Protein AF-A0A484NKW2-F1 (afdb_monomer_lite)

Secondary structure (DSSP, 8-state):
--------------------------PPPPPPP---------PPPPTTSSSS-----PPP--------------------------------------------PPP---------SS--HHHHHHHHHHHHHHTTSS-HHHHHHHHS--THHHHHHHHHHHHHHHHHHHHHHHHHHHHHHHHHHHHHHHHHHHHHHHHHHHHHHHHHHHHHHHHHHHHHHHHHHHHHHHHHHHHHHHHHHHHH-HHHHHHHHHTSHHHHHHHHHHHTTSHHHHHHHHHHHHHHHH--

Foldseek 3Di:
DDDDDDDDDDDDDDDDDDDDDDDDDDDDDDDDDDDDDDDDDDDDDDDDPPPDPDDDDDDDDDDDDDDDDDDDDDDDDDDDDDDDDDDDDDDDDDDDDDDDDDDDDDDDDDPDPPCPVDDDPLNVVLVVLVVCCVVVVDDPVVSVVSNPPDCVVVVVVVVVVVVVVVVVVVVVVVVVVVVVVVVVVVVVVVVVVVVVVVVVVVVVVVVVVVVVVVVVVVVVVVVVVVVVVCVVCVVVVVVVVCVVVVVVVVCVQVVDPVSVVVVLVVLVVDPNSVVVVVVVVVVVVVVD

Radius of gyration: 60.56 Å; chains: 1; bounding box: 137×93×150 Å

pLDDT: mean 70.0, std 27.04, range [28.48, 98.75]

Sequence (288 aa):
MNFTRFVNLDEDDDEVLHVDQPSFSNPASPFQVPEKEGVTAARCTPLHELIRDQKMKSPSATNPSEGDRADSPQVPVKAKSKGTGTSSSRAQGHKRKGSHKSSKGGKRQKIGSLDLEGESVEEDFVALTRRLQKVGVISDEIGQSLLEPTNQASQLNLLLDSAKSEINDLVERERLLEVELRTEKAKLGEERALLEEERARSARLEEEGKRKVAELEDALAQAEETARSKEEAFPDDAAKWAACHHTEVARSIITKPEDTMDFFKTMYKEPEGKRMITKIGSYGFQCG

Structure (mmCIF, N/CA/C/O backbone):
data_AF-A0A484NKW2-F1
#
_entry.id   AF-A0A484NKW2-F1
#
loop_
_atom_site.group_PDB
_atom_site.id
_atom_site.type_symbol
_atom_site.label_atom_id
_atom_site.label_alt_id
_atom_site.label_comp_id
_atom_site.label_asym_id
_atom_site.label_entity_id
_atom_site.label_seq_id
_atom_site.pdbx_PDB_ins_code
_atom_site.Cartn_x
_atom_site.Cartn_y
_atom_site.Cartn_z
_atom_site.occupancy
_atom_site.B_iso_or_equiv
_atom_site.auth_seq_id
_atom_site.auth_comp_id
_atom_site.auth_asym_id
_atom_site.auth_atom_id
_atom_site.pdbx_PDB_model_num
ATOM 1 N N . MET A 1 1 ? -24.948 39.531 -36.565 1.00 35.03 1 MET A N 1
ATOM 2 C CA . MET A 1 1 ? -25.380 39.498 -35.152 1.00 35.03 1 MET A CA 1
ATOM 3 C C . MET A 1 1 ? -24.209 38.987 -34.329 1.00 35.03 1 MET A C 1
ATOM 5 O O . MET A 1 1 ? -23.806 37.877 -34.631 1.00 35.03 1 MET A O 1
ATOM 9 N N . ASN A 1 2 ? -23.740 39.772 -33.342 1.00 37.44 2 ASN A N 1
ATOM 10 C CA . ASN A 1 2 ? -23.024 39.355 -32.110 1.00 37.44 2 ASN A CA 1
ATOM 11 C C . ASN A 1 2 ? -21.657 38.622 -32.276 1.00 37.44 2 ASN A C 1
ATOM 13 O O . ASN A 1 2 ? -21.443 37.968 -33.285 1.00 37.44 2 ASN A O 1
ATOM 17 N N . PHE A 1 3 ? -20.694 38.566 -31.340 1.00 36.97 3 PHE A N 1
ATOM 18 C CA . PHE A 1 3 ? -20.192 39.391 -30.207 1.00 36.97 3 PHE A CA 1
ATOM 19 C C . PHE A 1 3 ? -18.924 38.651 -29.673 1.00 36.97 3 PHE A C 1
ATOM 21 O O . PHE A 1 3 ? -18.916 37.427 -29.745 1.00 36.97 3 PHE A O 1
ATOM 28 N N . THR A 1 4 ? -17.823 39.214 -29.144 1.00 42.53 4 THR A N 1
ATOM 29 C CA . THR A 1 4 ? -17.310 40.591 -28.918 1.00 42.53 4 THR A CA 1
ATOM 30 C C . THR A 1 4 ? -15.759 40.534 -28.873 1.00 42.53 4 THR A C 1
ATOM 32 O O . THR A 1 4 ? -15.200 39.466 -28.642 1.00 42.53 4 THR A O 1
ATOM 35 N N . ARG A 1 5 ? -15.049 41.662 -29.050 1.00 45.28 5 ARG A N 1
ATOM 36 C CA . ARG A 1 5 ? -13.607 41.837 -28.745 1.00 45.28 5 ARG A CA 1
ATOM 37 C C . ARG A 1 5 ? -13.464 42.844 -27.604 1.00 45.28 5 ARG A C 1
ATOM 39 O O . ARG A 1 5 ? -13.976 43.938 -27.788 1.00 45.28 5 ARG A O 1
ATOM 46 N N . PHE A 1 6 ? -12.742 42.537 -26.522 1.00 37.91 6 PHE A N 1
ATOM 47 C CA . PHE A 1 6 ? -12.122 43.551 -25.647 1.00 37.91 6 PHE A CA 1
ATOM 48 C C . PHE A 1 6 ? -10.919 42.989 -24.870 1.00 37.91 6 PHE A C 1
ATOM 50 O O . PHE A 1 6 ? -10.752 41.776 -24.772 1.00 37.91 6 PHE A O 1
ATOM 57 N N . VAL A 1 7 ? -10.067 43.905 -24.406 1.00 47.53 7 VAL A N 1
ATOM 58 C CA . VAL A 1 7 ? -8.750 43.716 -23.776 1.00 47.53 7 VAL A CA 1
ATOM 59 C C . VAL A 1 7 ? -8.706 44.609 -22.533 1.00 47.53 7 VAL A C 1
ATOM 61 O O . VAL A 1 7 ? -9.145 45.744 -22.664 1.00 47.53 7 VAL A O 1
ATOM 64 N N . ASN A 1 8 ? -8.143 44.117 -21.426 1.00 38.53 8 ASN A N 1
ATOM 65 C CA . ASN A 1 8 ? -7.576 44.829 -20.259 1.00 38.53 8 ASN A CA 1
ATOM 66 C C . ASN A 1 8 ? -6.377 43.944 -19.816 1.00 38.53 8 ASN A C 1
ATOM 68 O O . ASN A 1 8 ? -6.515 42.720 -19.911 1.00 38.53 8 ASN A O 1
ATOM 72 N N . LEU A 1 9 ? -5.162 44.374 -19.453 1.00 43.31 9 LEU A N 1
ATOM 73 C CA . LEU A 1 9 ? -4.565 45.682 -19.130 1.00 43.31 9 LEU A CA 1
ATOM 74 C C . LEU A 1 9 ? -5.045 46.357 -17.834 1.00 43.31 9 LEU A C 1
ATOM 76 O O . LEU A 1 9 ? -6.022 47.099 -17.847 1.00 43.31 9 LEU A O 1
ATOM 80 N N . ASP A 1 10 ? -4.259 46.099 -16.782 1.00 47.72 10 ASP A N 1
ATOM 81 C CA . ASP A 1 10 ? -4.190 46.693 -15.440 1.00 47.72 10 ASP A CA 1
ATOM 82 C C . ASP A 1 10 ? -2.751 46.309 -14.938 1.00 47.72 10 ASP A C 1
ATOM 84 O O . ASP A 1 10 ? -2.463 45.111 -14.892 1.00 47.72 10 ASP A O 1
ATOM 88 N N . GLU A 1 11 ? -1.711 47.133 -14.696 1.00 41.59 11 GLU A N 1
ATOM 89 C CA . GLU A 1 11 ? -1.510 48.601 -14.603 1.00 41.59 11 GLU A CA 1
ATOM 90 C C . GLU A 1 11 ? -2.073 49.187 -13.284 1.00 41.59 11 GLU A C 1
ATOM 92 O O . GLU A 1 11 ? -3.289 49.324 -13.177 1.00 41.59 11 GLU A O 1
ATOM 97 N N . ASP A 1 12 ? -1.315 49.511 -12.214 1.00 41.34 12 ASP A N 1
ATOM 98 C CA . ASP A 1 12 ? 0.132 49.512 -11.841 1.00 41.34 12 ASP A CA 1
ATOM 99 C C . ASP A 1 12 ? 0.231 49.487 -10.280 1.00 41.34 12 ASP A C 1
ATOM 101 O O . ASP A 1 12 ? -0.777 49.756 -9.629 1.00 41.34 12 ASP A O 1
ATOM 105 N N . ASP A 1 13 ? 1.403 49.237 -9.663 1.00 47.62 13 ASP A N 1
ATOM 106 C CA . ASP A 1 13 ? 1.689 49.681 -8.269 1.00 47.62 13 ASP A CA 1
ATOM 107 C C . ASP A 1 13 ? 3.213 49.701 -7.966 1.00 47.62 13 ASP A C 1
ATOM 109 O O . ASP A 1 13 ? 3.843 48.672 -7.703 1.00 47.62 13 ASP A O 1
ATOM 113 N N . ASP A 1 14 ? 3.815 50.895 -8.015 1.00 46.34 14 ASP A N 1
ATOM 114 C CA . ASP A 1 14 ? 5.211 51.187 -7.646 1.00 46.34 14 ASP A CA 1
ATOM 115 C C . ASP A 1 14 ? 5.296 51.682 -6.188 1.00 46.34 14 ASP A C 1
ATOM 117 O O . ASP A 1 14 ? 4.646 52.673 -5.867 1.00 46.34 14 ASP A O 1
ATOM 121 N N . GLU A 1 15 ? 6.196 51.139 -5.346 1.00 43.22 15 GLU A N 1
ATOM 122 C CA . GLU A 1 15 ? 6.911 51.970 -4.346 1.00 43.22 15 GLU A CA 1
ATOM 123 C C . GLU A 1 15 ? 8.233 51.356 -3.802 1.00 43.22 15 GLU A C 1
ATOM 125 O O . GLU A 1 15 ? 8.289 50.586 -2.848 1.00 43.22 15 GLU A O 1
ATOM 130 N N . VAL A 1 16 ? 9.325 51.728 -4.480 1.00 41.31 16 VAL A N 1
ATOM 131 C CA . VAL A 1 16 ? 10.698 52.058 -4.017 1.00 41.31 16 VAL A CA 1
ATOM 132 C C . VAL A 1 16 ? 11.177 51.650 -2.591 1.00 41.31 16 VAL A C 1
ATOM 134 O O . VAL A 1 16 ? 10.686 52.185 -1.603 1.00 41.31 16 VAL A O 1
ATOM 137 N N . LEU A 1 17 ? 12.303 50.907 -2.480 1.00 34.88 17 LEU A N 1
ATOM 138 C CA . LEU A 1 17 ? 13.625 51.407 -1.985 1.00 34.88 17 LEU A CA 1
ATOM 139 C C . LEU A 1 17 ? 14.678 50.324 -1.613 1.00 34.88 17 LEU A C 1
ATOM 141 O O . LEU A 1 17 ? 14.354 49.237 -1.154 1.00 34.88 17 LEU A O 1
ATOM 145 N N . HIS A 1 18 ? 15.956 50.733 -1.724 1.00 33.94 18 HIS A N 1
ATOM 146 C CA . HIS A 1 18 ? 17.221 50.081 -1.306 1.00 33.94 18 HIS A CA 1
ATOM 147 C C . HIS A 1 18 ? 17.635 48.798 -2.066 1.00 33.94 18 HIS A C 1
ATOM 149 O O . HIS A 1 18 ? 17.013 47.753 -1.946 1.00 33.94 18 HIS A O 1
ATOM 155 N N . VAL A 1 19 ? 18.632 48.819 -2.965 1.00 34.53 19 VAL A N 1
ATOM 156 C CA . VAL A 1 19 ? 20.072 49.143 -2.776 1.00 34.53 19 VAL A CA 1
ATOM 157 C C . VAL A 1 19 ? 20.760 48.187 -1.797 1.00 34.53 19 VAL A C 1
ATOM 159 O O . VAL A 1 19 ? 20.783 48.449 -0.603 1.00 34.53 19 VAL A O 1
ATOM 162 N N . ASP A 1 20 ? 21.362 47.119 -2.329 1.00 33.72 20 ASP A N 1
ATOM 163 C CA . ASP A 1 20 ? 22.825 46.966 -2.300 1.00 33.72 20 ASP A CA 1
ATOM 164 C C . ASP A 1 20 ? 23.311 45.870 -3.270 1.00 33.72 20 ASP A C 1
ATOM 166 O O . ASP A 1 20 ? 22.734 44.790 -3.379 1.00 33.72 20 ASP A O 1
ATOM 170 N N . GLN A 1 21 ? 24.404 46.159 -3.979 1.00 36.19 21 GLN A N 1
ATOM 171 C CA . GLN A 1 21 ? 25.120 45.238 -4.867 1.00 36.19 21 GLN A CA 1
ATOM 172 C C . GLN A 1 21 ? 26.546 45.070 -4.333 1.00 36.19 21 GLN A C 1
ATOM 174 O O . GLN A 1 21 ? 27.186 46.060 -3.978 1.00 36.19 21 GLN A O 1
ATOM 179 N N . PRO A 1 22 ? 27.101 43.849 -4.373 1.00 39.00 22 PRO A N 1
ATOM 180 C CA . PRO A 1 22 ? 28.463 43.754 -4.893 1.00 39.00 22 PRO A CA 1
ATOM 181 C C . PRO A 1 22 ? 28.635 42.614 -5.906 1.00 39.00 22 PRO A C 1
ATOM 183 O O . PRO A 1 22 ? 28.361 41.446 -5.641 1.00 39.00 22 PRO A O 1
ATOM 186 N N . SER A 1 23 ? 29.162 42.965 -7.078 1.00 37.59 23 SER A N 1
ATOM 187 C CA . SER A 1 23 ? 29.673 42.018 -8.073 1.00 37.59 23 SER A CA 1
ATOM 188 C C . SER A 1 23 ? 31.020 41.450 -7.632 1.00 37.59 23 SER A C 1
ATOM 190 O O . SER A 1 23 ? 31.882 42.260 -7.320 1.00 37.59 23 SER A O 1
ATOM 192 N N . PHE A 1 24 ? 31.271 40.139 -7.766 1.00 32.78 24 PHE A N 1
ATOM 193 C CA . PHE A 1 24 ? 32.615 39.611 -8.082 1.00 32.78 24 PHE A CA 1
ATOM 194 C C . PHE A 1 24 ? 32.578 38.245 -8.803 1.00 32.78 24 PHE A C 1
ATOM 196 O O . PHE A 1 24 ? 32.418 37.191 -8.204 1.00 32.78 24 PHE A O 1
ATOM 203 N N . SER A 1 25 ? 32.744 38.320 -10.126 1.00 32.19 25 SER A N 1
ATOM 204 C CA . SER A 1 25 ? 33.514 37.436 -11.026 1.00 32.19 25 SER A CA 1
ATOM 205 C C . SER A 1 25 ? 33.928 35.993 -10.641 1.00 32.19 25 SER A C 1
ATOM 207 O O . SER A 1 25 ? 34.704 35.785 -9.711 1.00 32.19 25 SER A O 1
ATOM 209 N N . ASN A 1 26 ? 33.679 35.109 -11.623 1.00 36.19 26 ASN A N 1
ATOM 210 C CA . ASN A 1 26 ? 34.497 33.983 -12.133 1.00 36.19 26 ASN A CA 1
ATOM 211 C C . ASN A 1 26 ? 34.167 32.515 -11.751 1.00 36.19 26 ASN A C 1
ATOM 213 O O . ASN A 1 26 ? 33.668 32.241 -10.663 1.00 36.19 26 ASN A O 1
ATOM 217 N N . PRO A 1 27 ? 34.389 31.562 -12.696 1.00 36.94 27 PRO A N 1
ATOM 218 C CA . PRO A 1 27 ? 33.791 30.224 -12.662 1.00 36.94 27 PRO A CA 1
ATOM 219 C C . PRO A 1 27 ? 3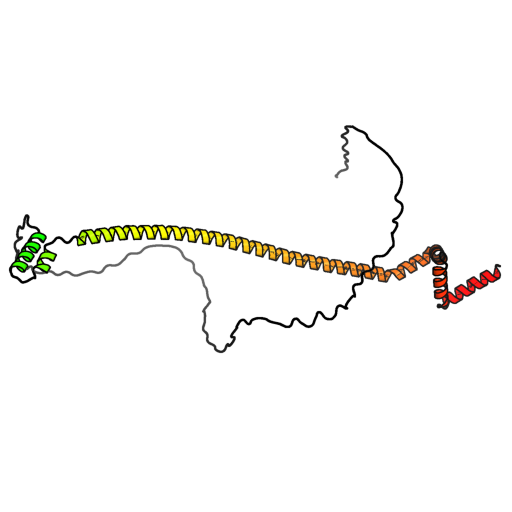4.639 29.163 -11.944 1.00 36.94 27 PRO A C 1
ATOM 221 O O . PRO A 1 27 ? 35.864 29.255 -11.860 1.00 36.94 27 PRO A O 1
ATOM 224 N N . ALA A 1 28 ? 33.971 28.097 -11.497 1.00 35.88 28 ALA A N 1
ATOM 225 C CA . ALA A 1 28 ? 34.603 26.952 -10.850 1.00 35.88 28 ALA A CA 1
ATOM 226 C C . ALA A 1 28 ? 35.500 26.139 -11.806 1.00 35.88 28 ALA A C 1
ATOM 228 O O . ALA A 1 28 ? 35.139 25.865 -12.950 1.00 35.88 28 ALA A O 1
ATOM 229 N N . SER A 1 29 ? 36.658 25.714 -11.294 1.00 39.62 29 SER A N 1
ATOM 230 C CA . SER A 1 29 ? 37.587 24.764 -11.926 1.00 39.62 29 SER A CA 1
ATOM 231 C C . SER A 1 29 ? 37.481 23.365 -11.285 1.00 39.62 29 SER A C 1
ATOM 233 O O . SER A 1 29 ? 36.914 23.244 -10.197 1.00 39.62 29 SER A O 1
ATOM 235 N N . PRO A 1 30 ? 37.943 22.293 -11.961 1.00 37.78 30 PRO A N 1
ATOM 236 C CA . PRO A 1 30 ? 37.441 20.937 -11.723 1.00 37.78 30 PRO A CA 1
ATOM 237 C C . PRO A 1 30 ? 38.058 20.204 -10.521 1.00 37.78 30 PRO A C 1
ATOM 239 O O . PRO A 1 30 ? 39.160 20.504 -10.066 1.00 37.78 30 PRO A O 1
ATOM 242 N N . PHE A 1 31 ? 37.328 19.182 -10.060 1.00 31.36 31 PHE A N 1
ATOM 243 C CA . PHE A 1 31 ? 37.696 18.278 -8.967 1.00 31.36 31 PHE A CA 1
ATOM 244 C C . PHE A 1 31 ? 39.089 17.650 -9.138 1.00 31.36 31 PHE A C 1
ATOM 246 O O . PHE A 1 31 ? 39.386 17.039 -10.164 1.00 31.36 31 PHE A O 1
ATOM 253 N N . GLN A 1 32 ? 39.897 17.711 -8.077 1.00 38.28 32 GLN A N 1
ATOM 254 C CA . GLN A 1 32 ? 41.118 16.919 -7.924 1.00 38.28 32 GLN A CA 1
ATOM 255 C C . GLN A 1 32 ? 40.870 15.748 -6.966 1.00 38.28 32 GLN A C 1
ATOM 257 O O . GLN A 1 32 ? 40.342 15.927 -5.869 1.00 38.28 32 GLN A O 1
ATOM 262 N N . VAL A 1 33 ? 41.280 14.550 -7.381 1.00 42.25 33 VAL A N 1
ATOM 263 C CA . VAL A 1 33 ? 41.367 13.354 -6.531 1.00 42.25 33 VAL A CA 1
ATOM 264 C C . VAL A 1 33 ? 42.660 13.365 -5.710 1.00 42.25 33 VAL A C 1
ATOM 266 O O . VAL A 1 33 ? 43.721 13.637 -6.274 1.00 42.25 33 VAL A O 1
ATOM 269 N N . PRO A 1 34 ? 42.618 12.965 -4.429 1.00 40.50 34 PRO A N 1
ATOM 270 C CA . PRO A 1 34 ? 43.775 12.448 -3.720 1.00 40.50 34 PRO A CA 1
ATOM 271 C C . PRO A 1 34 ? 43.728 10.914 -3.671 1.00 40.50 34 PRO A C 1
ATOM 273 O O . PRO A 1 34 ? 42.897 10.300 -3.003 1.00 40.50 34 PRO A O 1
ATOM 276 N N . GLU A 1 35 ? 44.658 10.298 -4.390 1.00 34.19 35 GLU A N 1
ATOM 277 C CA . GLU A 1 35 ? 45.084 8.914 -4.180 1.00 34.19 35 GLU A CA 1
ATOM 278 C C . GLU A 1 35 ? 45.788 8.776 -2.807 1.00 34.19 35 GLU A C 1
ATOM 280 O O . GLU A 1 35 ? 46.364 9.754 -2.327 1.00 34.19 35 GLU A O 1
ATOM 285 N N . LYS A 1 36 ? 45.786 7.553 -2.243 1.00 36.12 36 LYS A N 1
ATOM 286 C CA . LYS A 1 36 ? 46.845 6.866 -1.446 1.00 36.12 36 LYS A CA 1
ATOM 287 C C . LYS A 1 36 ? 46.318 6.166 -0.170 1.00 36.12 36 LYS A C 1
ATOM 289 O O . LYS A 1 36 ? 46.160 6.765 0.884 1.00 36.12 36 LYS A O 1
ATOM 294 N N . GLU A 1 37 ? 46.153 4.848 -0.314 1.00 35.25 37 GLU A N 1
ATOM 295 C CA . GLU A 1 37 ? 46.579 3.782 0.619 1.00 35.25 37 GLU A CA 1
ATOM 296 C C . GLU A 1 37 ? 46.005 3.686 2.054 1.00 35.25 37 GLU A C 1
ATOM 298 O O . GLU A 1 37 ? 46.352 4.424 2.970 1.00 35.25 37 GLU A O 1
ATOM 303 N N . GLY A 1 38 ? 45.241 2.607 2.277 1.00 32.94 38 GLY A N 1
ATOM 304 C CA . GLY A 1 38 ? 44.809 2.121 3.593 1.00 32.94 38 GLY A CA 1
ATOM 305 C C . GLY A 1 38 ? 44.325 0.669 3.514 1.00 32.94 38 GLY A C 1
ATOM 306 O O . GLY A 1 38 ? 43.126 0.408 3.501 1.00 32.94 38 GLY A O 1
ATOM 307 N N . VAL A 1 39 ? 45.251 -0.289 3.392 1.00 41.09 39 VAL A N 1
ATOM 308 C CA . VAL A 1 39 ? 44.925 -1.713 3.184 1.00 41.09 39 VAL A CA 1
ATOM 309 C C . VAL A 1 39 ? 44.500 -2.395 4.489 1.00 41.09 39 VAL A C 1
ATOM 311 O O . VAL A 1 39 ? 45.332 -2.643 5.358 1.00 41.09 39 VAL A O 1
ATOM 314 N N . THR A 1 40 ? 43.244 -2.839 4.569 1.00 36.00 40 THR A N 1
ATOM 315 C CA . THR A 1 40 ? 42.847 -3.993 5.394 1.00 36.00 40 THR A CA 1
ATOM 316 C C . THR A 1 40 ? 41.945 -4.928 4.591 1.00 36.00 40 THR A C 1
ATOM 318 O O . THR A 1 40 ? 41.046 -4.505 3.869 1.00 36.00 40 THR A O 1
ATOM 321 N N . ALA A 1 41 ? 42.239 -6.227 4.658 1.00 45.16 41 ALA A N 1
ATOM 322 C CA . ALA A 1 41 ? 41.607 -7.232 3.814 1.00 45.16 41 ALA A CA 1
ATOM 323 C C . ALA A 1 41 ? 40.342 -7.816 4.460 1.00 45.16 41 ALA A C 1
ATOM 325 O O . ALA A 1 41 ? 40.390 -8.308 5.587 1.00 45.16 41 ALA A O 1
ATOM 326 N N . ALA A 1 42 ? 39.254 -7.887 3.694 1.00 35.38 42 ALA A N 1
ATOM 327 C CA . ALA A 1 42 ? 38.110 -8.750 3.975 1.00 35.38 42 ALA A CA 1
ATOM 328 C C . ALA A 1 42 ? 37.793 -9.577 2.720 1.00 35.38 42 ALA A C 1
ATOM 330 O O . ALA A 1 42 ? 37.686 -9.044 1.617 1.00 35.38 42 ALA A O 1
ATOM 331 N N . ARG A 1 43 ? 37.711 -10.901 2.876 1.00 37.19 43 ARG A N 1
ATOM 332 C CA . ARG A 1 43 ? 37.486 -11.844 1.771 1.00 37.19 43 ARG A CA 1
ATOM 333 C C . ARG A 1 43 ? 35.993 -11.922 1.448 1.00 37.19 43 ARG A C 1
ATOM 335 O O . ARG A 1 43 ? 35.207 -12.224 2.340 1.00 37.19 43 ARG A O 1
ATOM 342 N N . CYS A 1 44 ? 35.618 -11.743 0.184 1.00 35.78 44 CYS A N 1
ATOM 343 C CA . CYS A 1 44 ? 34.266 -12.055 -0.279 1.00 35.78 44 CYS A CA 1
ATOM 344 C C . CYS A 1 44 ? 34.044 -13.576 -0.299 1.00 35.78 44 CYS A C 1
ATOM 346 O O . CYS A 1 44 ? 34.821 -14.304 -0.920 1.00 35.78 44 CYS A O 1
ATOM 348 N N . THR A 1 45 ? 32.965 -14.051 0.324 1.00 47.56 45 THR A N 1
ATOM 349 C CA . THR A 1 45 ? 32.438 -15.413 0.140 1.00 47.56 45 THR A CA 1
ATOM 350 C C . THR A 1 45 ? 31.251 -15.395 -0.838 1.00 47.56 45 THR A C 1
ATOM 352 O O . THR A 1 45 ? 30.436 -14.472 -0.776 1.00 47.56 45 THR A O 1
ATOM 355 N N . PRO A 1 46 ? 31.124 -16.368 -1.765 1.00 40.47 46 PRO A N 1
ATOM 356 C CA . PRO A 1 46 ? 30.020 -16.390 -2.729 1.00 40.47 46 PRO A CA 1
ATOM 357 C C . PRO A 1 46 ? 28.648 -16.691 -2.106 1.00 40.47 46 PRO A C 1
ATOM 359 O O . PRO A 1 46 ? 28.505 -17.514 -1.203 1.00 40.47 46 PRO A O 1
ATOM 362 N N . LEU A 1 47 ? 27.615 -16.056 -2.658 1.00 44.78 47 LEU A N 1
ATOM 363 C CA . LEU A 1 47 ? 26.251 -16.004 -2.124 1.00 44.78 47 LEU A CA 1
ATOM 364 C C . LEU A 1 47 ? 25.410 -17.243 -2.524 1.00 44.78 47 LEU A C 1
ATOM 366 O O . LEU A 1 47 ? 24.405 -17.112 -3.216 1.00 44.78 47 LEU A O 1
ATOM 370 N N . HIS A 1 48 ? 25.831 -18.457 -2.131 1.00 46.69 48 HIS A N 1
ATOM 371 C CA . HIS A 1 48 ? 25.139 -19.708 -2.521 1.00 46.69 48 HIS A CA 1
ATOM 372 C C . HIS A 1 48 ? 24.816 -20.702 -1.377 1.00 46.69 48 HIS A C 1
ATOM 374 O O . HIS A 1 48 ? 24.047 -21.635 -1.592 1.00 46.69 48 HIS A O 1
ATOM 380 N N . GLU A 1 49 ? 25.325 -20.535 -0.149 1.00 45.44 49 GLU A N 1
ATOM 381 C CA . GLU A 1 49 ? 25.093 -21.527 0.932 1.00 45.44 49 GLU A CA 1
ATOM 382 C C . GLU A 1 49 ? 23.957 -21.206 1.922 1.00 45.44 49 GLU A C 1
ATOM 384 O O . GLU A 1 49 ? 23.625 -22.044 2.756 1.00 45.44 49 GLU A O 1
ATOM 389 N N . LEU A 1 50 ? 23.278 -20.057 1.816 1.00 43.00 50 LEU A N 1
ATOM 390 C CA . LEU A 1 50 ? 22.256 -19.662 2.803 1.00 43.00 50 LEU A CA 1
ATOM 391 C C . LEU A 1 50 ? 20.846 -20.265 2.590 1.00 43.00 50 LEU A C 1
ATOM 393 O O . LEU A 1 50 ? 19.929 -19.936 3.337 1.00 43.00 50 LEU A O 1
ATOM 397 N N . ILE A 1 51 ? 20.651 -21.140 1.592 1.00 47.25 51 ILE A N 1
ATOM 398 C CA . ILE A 1 51 ? 19.328 -21.665 1.183 1.00 47.25 51 ILE A CA 1
ATOM 399 C C . ILE A 1 51 ? 19.255 -23.200 1.318 1.00 47.25 51 ILE A C 1
ATOM 401 O O . ILE A 1 51 ? 18.855 -23.907 0.391 1.00 47.25 51 ILE A O 1
ATOM 405 N N . ARG A 1 52 ? 19.661 -23.755 2.471 1.00 48.78 52 ARG A N 1
ATOM 406 C CA . ARG A 1 52 ? 19.445 -25.193 2.755 1.00 48.78 52 ARG A CA 1
ATOM 407 C C . ARG A 1 52 ? 18.969 -25.539 4.171 1.00 48.78 52 ARG A C 1
ATOM 409 O O . ARG A 1 52 ? 18.165 -26.459 4.295 1.00 48.78 52 ARG A O 1
ATOM 416 N N . ASP A 1 53 ? 19.340 -24.772 5.199 1.00 45.12 53 ASP A N 1
ATOM 417 C CA . ASP A 1 53 ? 19.132 -25.174 6.603 1.00 45.12 53 ASP A CA 1
ATOM 418 C C . ASP A 1 53 ? 18.136 -24.309 7.402 1.00 45.12 53 ASP A C 1
ATOM 420 O O . ASP A 1 53 ? 18.437 -23.826 8.490 1.00 45.12 53 ASP A O 1
ATOM 424 N N . GLN A 1 54 ? 16.894 -24.183 6.917 1.00 39.91 54 GLN A N 1
ATOM 425 C CA . GLN A 1 54 ? 15.741 -23.874 7.787 1.00 39.91 54 GLN A CA 1
ATOM 426 C C . GLN A 1 54 ? 14.559 -24.816 7.529 1.00 39.91 54 GLN A C 1
ATOM 428 O O . GLN A 1 54 ? 13.501 -24.446 7.020 1.00 39.91 54 GLN A O 1
ATOM 433 N N . LYS A 1 55 ? 14.738 -26.082 7.922 1.00 38.09 55 LYS A N 1
ATOM 434 C CA . LYS A 1 55 ? 13.671 -27.086 7.924 1.00 38.09 55 LYS A CA 1
ATOM 435 C C . LYS A 1 55 ? 12.899 -27.080 9.250 1.00 38.09 55 LYS A C 1
ATOM 437 O O . LYS A 1 55 ? 13.311 -27.711 10.214 1.00 38.09 55 LYS A O 1
ATOM 442 N N . MET A 1 56 ? 11.736 -26.430 9.215 1.00 36.88 56 MET A N 1
ATOM 443 C CA . MET A 1 56 ? 10.490 -26.764 9.930 1.00 36.88 56 MET A CA 1
ATOM 444 C C . MET A 1 56 ? 10.540 -27.138 11.428 1.00 36.88 56 MET A C 1
ATOM 446 O O . MET A 1 56 ? 10.943 -28.238 11.814 1.00 36.88 56 MET A O 1
ATOM 450 N N . LYS A 1 57 ? 9.868 -26.319 12.249 1.00 32.16 57 LYS A N 1
ATOM 451 C CA . LYS A 1 57 ? 9.255 -26.772 13.508 1.00 32.16 57 LYS A CA 1
ATOM 452 C C . LYS A 1 57 ? 7.943 -26.023 13.793 1.00 32.16 57 LYS A C 1
ATOM 454 O O . LYS A 1 57 ? 7.927 -25.034 14.515 1.00 32.16 57 LYS A O 1
ATOM 459 N N . SER A 1 58 ? 6.837 -26.509 13.232 1.00 37.75 58 SER A N 1
ATOM 460 C CA . SER A 1 58 ? 5.485 -26.075 13.618 1.00 37.75 58 SER A CA 1
ATOM 461 C C . SER A 1 58 ? 4.963 -26.942 14.772 1.00 37.75 58 SER A C 1
ATOM 463 O O . SER A 1 58 ? 5.141 -28.163 14.713 1.00 37.75 58 SER A O 1
ATOM 465 N N . PRO A 1 59 ? 4.289 -26.383 15.792 1.00 39.88 59 PRO A N 1
ATOM 466 C CA . PRO A 1 59 ? 3.431 -27.159 16.678 1.00 39.88 59 PRO A CA 1
ATOM 467 C C . PRO A 1 59 ? 2.072 -27.427 16.010 1.00 39.88 59 PRO A C 1
ATOM 469 O O . PRO A 1 59 ? 1.547 -26.597 15.269 1.00 39.88 59 PRO A O 1
ATOM 472 N N . SER A 1 60 ? 1.524 -28.615 16.258 1.00 32.34 60 SER A N 1
ATOM 473 C CA . SER A 1 60 ? 0.271 -29.098 15.666 1.00 32.34 60 SER A CA 1
ATOM 474 C C . SER A 1 60 ? -0.962 -28.529 16.377 1.00 32.34 60 SER A C 1
ATOM 476 O O . SER A 1 60 ? -0.966 -28.430 17.604 1.00 32.34 60 SER A O 1
ATOM 478 N N . ALA A 1 61 ? -2.025 -28.244 15.620 1.00 32.97 61 ALA A N 1
ATOM 479 C CA . ALA A 1 61 ? -3.371 -28.021 16.142 1.00 32.97 61 ALA A CA 1
ATOM 480 C C . ALA A 1 61 ? -4.346 -29.010 15.481 1.00 32.97 61 ALA A C 1
ATOM 482 O O . ALA A 1 61 ? -4.409 -29.130 14.257 1.00 32.97 61 ALA A O 1
ATOM 483 N N . THR A 1 62 ? -5.065 -29.753 16.317 1.00 31.45 62 THR A N 1
ATOM 484 C CA . THR A 1 62 ? -5.897 -30.904 15.950 1.00 31.45 62 THR A CA 1
ATOM 485 C C . THR A 1 62 ? -7.153 -30.509 15.171 1.00 31.45 62 THR A C 1
ATOM 487 O O . THR A 1 62 ? -7.931 -29.689 15.644 1.00 31.45 62 THR A O 1
ATOM 490 N N . ASN A 1 63 ? -7.419 -31.194 14.055 1.00 33.06 63 ASN A N 1
ATOM 491 C CA . ASN A 1 63 ? -8.746 -31.278 13.436 1.00 33.06 63 ASN A CA 1
ATOM 492 C C . ASN A 1 63 ? -9.118 -32.759 13.248 1.00 33.06 63 ASN A C 1
ATOM 494 O O . ASN A 1 63 ? -8.421 -33.446 12.499 1.00 33.06 63 ASN A O 1
ATOM 498 N N . PRO A 1 64 ? -10.195 -33.268 13.871 1.00 37.88 64 PRO A N 1
ATOM 499 C CA . PRO A 1 64 ? -10.835 -34.498 13.434 1.00 37.88 64 PRO A CA 1
ATOM 500 C C . PRO A 1 64 ? -11.823 -34.181 12.302 1.00 37.88 64 PRO A C 1
ATOM 502 O O . PRO A 1 64 ? -12.705 -33.338 12.454 1.00 37.88 64 PRO A O 1
ATOM 505 N N . SER A 1 65 ? -11.687 -34.871 11.172 1.00 32.84 65 SER A N 1
ATOM 506 C CA . SER A 1 65 ? -12.687 -34.886 10.103 1.00 32.84 65 SER A CA 1
ATOM 507 C C . SER A 1 65 ? -13.053 -36.334 9.826 1.00 32.84 65 SER A C 1
ATOM 509 O O . SER A 1 65 ? -12.260 -37.073 9.248 1.00 32.84 65 SER A O 1
ATOM 511 N N . GLU A 1 66 ? -14.241 -36.738 10.261 1.00 30.70 66 GLU A N 1
ATOM 512 C CA . GLU A 1 66 ? -14.843 -38.008 9.878 1.00 30.70 66 GLU A CA 1
ATOM 513 C C . GLU A 1 66 ? -16.355 -37.792 9.786 1.00 30.70 66 GLU A C 1
ATOM 515 O O . GLU A 1 66 ? -17.011 -37.434 10.764 1.00 30.70 66 GLU A O 1
ATOM 520 N N . GLY A 1 67 ? -16.890 -37.911 8.572 1.00 29.70 67 GLY A N 1
ATOM 521 C CA . GLY A 1 67 ? -18.289 -37.646 8.273 1.00 29.70 67 GLY A CA 1
ATOM 522 C C . GLY A 1 67 ? -18.892 -38.784 7.468 1.00 29.70 67 GLY A C 1
ATOM 523 O O . GLY A 1 67 ? -18.693 -38.850 6.260 1.00 29.70 67 GLY A O 1
ATOM 524 N N . ASP A 1 68 ? -19.672 -39.632 8.134 1.00 39.84 68 ASP A N 1
ATOM 525 C CA . ASP A 1 68 ? -20.694 -40.466 7.502 1.00 39.84 68 ASP A CA 1
ATOM 526 C C . ASP A 1 68 ? -21.876 -40.665 8.462 1.00 39.84 68 ASP A C 1
ATOM 528 O O . ASP A 1 68 ? -21.778 -41.420 9.432 1.00 39.84 68 ASP A O 1
ATOM 532 N N . ARG A 1 69 ? -22.990 -39.970 8.196 1.00 35.53 69 ARG A N 1
ATOM 533 C CA . ARG A 1 69 ? -24.326 -40.564 7.975 1.00 35.53 69 ARG A CA 1
ATOM 534 C C . ARG A 1 69 ? -25.420 -39.504 7.872 1.00 35.53 69 ARG A C 1
ATOM 536 O O . ARG A 1 69 ? -25.354 -38.436 8.474 1.00 35.53 69 ARG A O 1
ATOM 543 N N . ALA A 1 70 ? -26.435 -39.831 7.080 1.00 43.94 70 ALA A N 1
ATOM 544 C CA . ALA A 1 70 ? -27.621 -39.013 6.857 1.00 43.94 70 ALA A CA 1
ATOM 545 C C . ALA A 1 70 ? -28.589 -39.038 8.056 1.00 43.94 70 ALA A C 1
ATOM 547 O O . ALA A 1 70 ? -28.706 -40.067 8.716 1.00 43.94 70 ALA A O 1
ATOM 548 N N . ASP A 1 71 ? -29.358 -37.960 8.254 1.00 31.62 71 ASP A N 1
ATOM 549 C CA . ASP A 1 71 ? -30.774 -37.954 7.843 1.00 31.62 71 ASP A CA 1
ATOM 550 C C . ASP A 1 71 ? -31.327 -36.513 7.705 1.00 31.62 71 ASP A C 1
ATOM 552 O O . ASP A 1 71 ? -30.732 -35.545 8.181 1.00 31.62 71 ASP A O 1
ATOM 556 N N . SER A 1 72 ? -32.461 -36.367 7.019 1.00 34.28 72 SER A N 1
ATOM 557 C CA . SER A 1 72 ? -33.289 -35.149 6.921 1.00 34.28 72 SER A CA 1
ATOM 558 C C . SER A 1 72 ? -34.484 -35.260 7.909 1.00 34.28 72 SER A C 1
ATOM 560 O O . SER A 1 72 ? -34.689 -36.363 8.412 1.00 34.28 72 SER A O 1
ATOM 562 N N . PRO A 1 73 ? -35.309 -34.216 8.215 1.00 46.16 73 PRO A N 1
ATOM 563 C CA . PRO A 1 73 ? -36.128 -33.538 7.195 1.00 46.16 73 PRO A CA 1
ATOM 564 C C . PRO A 1 73 ? -36.569 -32.059 7.416 1.00 46.16 73 PRO A C 1
ATOM 566 O O . PRO A 1 73 ? -36.989 -31.639 8.486 1.00 46.16 73 PRO A O 1
ATOM 569 N N . GLN A 1 74 ? -36.656 -31.354 6.281 1.00 32.03 74 GLN A N 1
ATOM 570 C CA . GLN A 1 74 ? -37.743 -30.454 5.826 1.00 32.03 74 GLN A CA 1
ATOM 571 C C . GLN A 1 74 ? -38.182 -29.184 6.601 1.00 32.03 74 GLN A C 1
ATOM 573 O O . GLN A 1 74 ? -38.701 -29.206 7.711 1.00 32.03 74 GLN A O 1
ATOM 578 N N . VAL A 1 75 ? -38.195 -28.079 5.838 1.00 31.88 75 VAL A N 1
ATOM 579 C CA . VAL A 1 75 ? -38.994 -26.856 6.046 1.00 31.88 75 VAL A CA 1
ATOM 580 C C . VAL A 1 75 ? -40.009 -26.730 4.892 1.00 31.88 75 VAL A C 1
ATOM 582 O O . VAL A 1 75 ? -39.603 -26.888 3.739 1.00 31.88 75 VAL A O 1
ATOM 585 N N . PRO A 1 76 ? -41.295 -26.401 5.133 1.00 36.03 76 PRO A N 1
ATOM 586 C CA . PRO A 1 76 ? -42.268 -26.136 4.071 1.00 36.03 76 PRO A CA 1
ATOM 587 C C . PRO A 1 76 ? -42.374 -24.638 3.724 1.00 36.03 76 PRO A C 1
ATOM 589 O O . PRO A 1 76 ? -42.439 -23.787 4.609 1.00 36.03 76 PRO A O 1
ATOM 592 N N . VAL A 1 77 ? -42.479 -24.299 2.431 1.00 33.53 77 VAL A N 1
ATOM 593 C CA . VAL A 1 77 ? -42.790 -22.933 1.954 1.00 33.53 77 VAL A CA 1
ATOM 594 C C . VAL A 1 77 ? -43.688 -22.987 0.707 1.00 33.53 77 VAL A C 1
ATOM 596 O O . VAL A 1 77 ? -43.475 -23.845 -0.145 1.00 33.53 77 VAL A O 1
ATOM 599 N N . LYS A 1 78 ? -44.584 -21.984 0.567 1.00 32.25 78 LYS A N 1
ATOM 600 C CA . LYS A 1 78 ? -45.530 -21.657 -0.544 1.00 32.25 78 LYS A CA 1
ATOM 601 C C . LYS A 1 78 ? -46.972 -22.197 -0.368 1.00 32.25 78 LYS A C 1
ATOM 603 O O . LYS A 1 78 ? -47.148 -23.322 0.063 1.00 32.25 78 LYS A O 1
ATOM 608 N N . ALA A 1 79 ? -48.042 -21.454 -0.709 1.00 33.72 79 ALA A N 1
ATOM 609 C CA . ALA A 1 79 ? -48.137 -20.054 -1.170 1.00 33.72 79 ALA A CA 1
ATOM 610 C C . ALA A 1 79 ? -49.538 -19.399 -0.988 1.00 33.72 79 ALA A C 1
ATOM 612 O O . ALA A 1 79 ? -50.560 -19.995 -1.294 1.00 33.72 79 ALA A O 1
ATOM 613 N N . LYS A 1 80 ? -49.534 -18.111 -0.597 1.00 32.88 80 LYS A N 1
ATOM 614 C CA . LYS A 1 80 ? -50.225 -16.946 -1.217 1.00 32.88 80 LYS A CA 1
ATOM 615 C C . LYS A 1 80 ? -51.623 -17.133 -1.868 1.00 32.88 80 LYS A C 1
ATOM 617 O O . LYS A 1 80 ? -51.691 -17.610 -2.994 1.00 32.88 80 LYS A O 1
ATOM 622 N N . SER A 1 81 ? -52.674 -16.489 -1.319 1.00 32.22 81 SER A N 1
ATOM 623 C CA . SER A 1 81 ? -53.430 -15.416 -2.033 1.00 32.22 81 SER A CA 1
ATOM 624 C C . SER A 1 81 ? -54.581 -14.714 -1.253 1.00 32.22 81 SER A C 1
ATOM 626 O O . SER A 1 81 ? -55.501 -15.354 -0.775 1.00 32.22 81 SER A O 1
ATOM 628 N N . LYS A 1 82 ? -54.532 -13.364 -1.256 1.00 33.81 82 LYS A N 1
ATOM 629 C CA . LYS A 1 82 ? -55.599 -12.370 -1.582 1.00 33.81 82 LYS A CA 1
ATOM 630 C C . LYS A 1 82 ? -56.922 -12.255 -0.764 1.00 33.81 82 LYS A C 1
ATOM 632 O O . LYS A 1 82 ? -57.719 -13.178 -0.717 1.00 33.81 82 LYS A O 1
ATOM 637 N N . GLY A 1 83 ? -57.223 -11.016 -0.327 1.00 29.39 83 GLY A N 1
ATOM 638 C CA . GLY A 1 83 ? -58.517 -10.526 0.216 1.00 29.39 83 GLY A CA 1
ATOM 639 C C . GLY A 1 83 ? -58.318 -9.759 1.539 1.00 29.39 83 GLY A C 1
ATOM 640 O O . GLY A 1 83 ? -57.989 -10.379 2.537 1.00 29.39 83 GLY A O 1
ATOM 641 N N . THR A 1 84 ? -58.242 -8.421 1.590 1.00 30.36 84 THR A N 1
ATOM 642 C CA . THR A 1 84 ? -59.316 -7.400 1.460 1.00 30.36 84 THR A CA 1
ATOM 643 C C . THR A 1 84 ? -60.383 -7.475 2.566 1.00 30.36 84 THR A C 1
ATOM 645 O O . THR A 1 84 ? -61.187 -8.398 2.541 1.00 30.36 84 THR A O 1
ATOM 648 N N . GLY A 1 85 ? -60.480 -6.453 3.438 1.00 28.48 85 GLY A N 1
ATOM 649 C CA . GLY A 1 85 ? -61.720 -6.177 4.198 1.00 28.48 85 GLY A CA 1
ATOM 650 C C . GLY A 1 85 ? -61.598 -5.723 5.665 1.00 28.48 85 GLY A C 1
ATOM 651 O O . GLY A 1 85 ? -61.565 -6.544 6.568 1.00 28.48 85 GLY A O 1
ATOM 652 N N . THR A 1 86 ? -61.617 -4.403 5.881 1.00 30.53 86 THR A N 1
ATOM 653 C CA . THR A 1 86 ? -62.433 -3.671 6.889 1.00 30.53 86 THR A CA 1
ATOM 654 C C . THR A 1 86 ? -62.767 -4.262 8.281 1.00 30.53 86 THR A C 1
ATOM 656 O O . THR A 1 86 ? -63.584 -5.165 8.413 1.00 30.53 86 THR A O 1
ATOM 659 N N . SER A 1 87 ? -62.319 -3.540 9.316 1.00 30.89 87 SER A N 1
ATOM 660 C CA . SER A 1 87 ? -63.111 -2.979 10.437 1.00 30.89 87 SER A CA 1
ATOM 661 C C . SER A 1 87 ? -64.223 -3.768 11.173 1.00 30.89 87 SER A C 1
ATOM 663 O O . SER A 1 87 ? -65.329 -3.916 10.673 1.00 30.89 87 SER A O 1
ATOM 665 N N . SER A 1 88 ? -64.014 -3.871 12.497 1.00 36.00 88 SER A N 1
ATOM 666 C CA . SER A 1 88 ? -64.935 -3.417 13.570 1.00 36.00 88 SER A CA 1
ATOM 667 C C . SER A 1 88 ? -66.150 -4.257 14.034 1.00 36.00 88 SER A C 1
ATOM 669 O O . SER A 1 88 ? -66.967 -4.748 13.266 1.00 36.00 88 SER A O 1
ATOM 671 N N . SER A 1 89 ? -66.348 -4.182 15.360 1.00 38.09 89 SER A N 1
ATOM 672 C CA . SER A 1 89 ? -67.614 -4.234 16.123 1.00 38.09 89 SER A CA 1
ATOM 673 C C . SER A 1 89 ? -68.183 -5.574 16.656 1.00 38.09 89 SER A C 1
ATOM 675 O O . SER A 1 89 ? -68.730 -6.404 15.947 1.00 38.09 89 SER A O 1
ATOM 677 N N . ARG A 1 90 ? -68.148 -5.680 17.998 1.00 36.72 90 ARG A N 1
ATOM 678 C CA . ARG A 1 90 ? -69.310 -5.802 18.915 1.00 36.72 90 ARG A CA 1
ATOM 679 C C . ARG A 1 90 ? -70.412 -6.841 18.608 1.00 36.72 90 ARG A C 1
ATOM 681 O O . ARG A 1 90 ? -71.319 -6.539 17.844 1.00 36.72 90 ARG A O 1
ATOM 688 N N . ALA A 1 91 ? -70.524 -7.884 19.448 1.00 35.69 91 ALA A N 1
ATOM 689 C CA . ALA A 1 91 ? -71.833 -8.414 19.880 1.00 35.69 91 ALA A CA 1
ATOM 690 C C . ALA A 1 91 ? -71.804 -9.230 21.198 1.00 35.69 91 ALA A C 1
ATOM 692 O O . ALA A 1 91 ? -70.997 -10.131 21.372 1.00 35.69 91 ALA A O 1
ATOM 693 N N . GLN A 1 92 ? -72.732 -8.864 22.091 1.00 39.59 92 GLN A N 1
ATOM 694 C CA . GLN A 1 92 ? -73.550 -9.654 23.038 1.00 39.59 92 GLN A CA 1
ATOM 695 C C . GLN A 1 92 ? -73.139 -11.072 23.508 1.00 39.59 92 GLN A C 1
ATOM 697 O O . GLN A 1 92 ? -72.829 -11.962 22.728 1.00 39.59 92 GLN A O 1
ATOM 702 N N . GLY A 1 93 ? -73.330 -11.321 24.813 1.00 37.81 93 GLY A N 1
ATOM 703 C CA . GLY A 1 93 ? -73.267 -12.658 25.426 1.00 37.81 93 GLY A CA 1
ATOM 704 C C . GLY A 1 93 ? -74.618 -13.391 25.511 1.00 37.81 93 GLY A C 1
ATOM 705 O O . GLY A 1 93 ? -75.638 -12.934 24.987 1.00 37.81 93 GLY A O 1
ATOM 706 N N . HIS A 1 94 ? -74.651 -14.517 26.236 1.00 40.53 94 HIS A N 1
ATOM 707 C CA . HIS A 1 94 ? -75.883 -15.278 26.474 1.00 40.53 94 HIS A CA 1
ATOM 708 C C . HIS A 1 94 ? -75.978 -15.903 27.877 1.00 40.53 94 HIS A C 1
ATOM 710 O O . HIS A 1 94 ? -74.979 -16.286 28.478 1.00 40.53 94 HIS A O 1
ATOM 716 N N . LYS A 1 95 ? -77.210 -15.985 28.402 1.00 46.41 95 LYS A N 1
ATOM 717 C CA . LYS A 1 95 ? -77.555 -16.435 29.767 1.00 46.41 95 LYS A CA 1
ATOM 718 C C . LYS A 1 95 ? -78.106 -17.865 29.773 1.00 46.41 95 LYS A C 1
ATOM 720 O O . LYS A 1 95 ? -78.910 -18.182 28.902 1.00 46.41 95 LYS A O 1
ATOM 725 N N . ARG A 1 96 ? -77.887 -18.626 30.857 1.00 53.47 96 ARG A N 1
ATOM 726 C CA . ARG A 1 96 ? -78.823 -19.644 31.415 1.00 53.47 96 ARG A CA 1
ATOM 727 C C . ARG A 1 96 ? -78.657 -19.614 32.951 1.00 53.47 96 ARG A C 1
ATOM 729 O O . ARG A 1 96 ? -77.529 -19.665 33.414 1.00 53.47 96 ARG A O 1
ATOM 736 N N . LYS A 1 97 ? -79.653 -19.236 33.772 1.00 48.25 97 LYS A N 1
ATOM 737 C CA . LYS A 1 97 ? -80.775 -20.056 34.310 1.00 48.25 97 LYS A CA 1
ATOM 738 C C . LYS A 1 97 ? -80.309 -21.449 34.792 1.00 48.25 97 LYS A C 1
ATOM 740 O O . LYS A 1 97 ? -79.800 -22.187 33.964 1.00 48.25 97 LYS A O 1
ATOM 745 N N . GLY A 1 98 ? -80.491 -21.906 36.038 1.00 33.44 98 GLY A N 1
ATOM 746 C CA . GLY A 1 98 ? -81.128 -21.332 37.241 1.00 33.44 98 GLY A CA 1
ATOM 747 C C . GLY A 1 98 ? -82.172 -22.285 37.856 1.00 33.44 98 GLY A C 1
ATOM 748 O O . GLY A 1 98 ? -83.034 -22.760 37.125 1.00 33.44 98 GLY A O 1
ATOM 749 N N . SER A 1 99 ? -82.128 -22.539 39.174 1.00 43.62 99 SER A N 1
ATOM 750 C CA . SER A 1 99 ? -83.235 -23.153 39.939 1.00 43.62 99 SER A CA 1
ATOM 751 C C . SER A 1 99 ? -83.064 -22.967 41.458 1.00 43.62 99 SER A C 1
ATOM 753 O O . SER A 1 99 ? -82.011 -23.283 42.003 1.00 43.62 99 SER A O 1
ATOM 755 N N . HIS A 1 100 ? -84.105 -22.488 42.143 1.00 44.50 100 HIS A N 1
ATOM 756 C CA . HIS A 1 100 ? -84.237 -22.554 43.609 1.00 44.50 100 HIS A CA 1
ATOM 757 C C . HIS A 1 100 ? -84.899 -23.879 44.014 1.00 44.50 100 HIS A C 1
ATOM 759 O O . HIS A 1 100 ? -85.715 -24.358 43.233 1.00 44.50 100 HIS A O 1
ATOM 765 N N . LYS A 1 101 ? -84.715 -24.345 45.265 1.00 48.66 101 LYS A N 1
ATOM 766 C CA . LYS A 1 101 ? -85.807 -24.566 46.254 1.00 48.66 101 LYS A CA 1
ATOM 767 C C . LYS A 1 101 ? -85.267 -24.464 47.694 1.00 48.66 101 LYS A C 1
ATOM 769 O O . LYS A 1 101 ? -84.089 -24.680 47.941 1.00 48.66 101 LYS A O 1
ATOM 774 N N . SER A 1 102 ? -86.151 -24.096 48.620 1.00 38.50 102 SER A N 1
ATOM 775 C CA . SER A 1 102 ? -85.919 -23.903 50.064 1.00 38.50 102 SER A CA 1
ATOM 776 C C . SER A 1 102 ? -86.493 -25.081 50.865 1.00 38.50 102 SER A C 1
ATOM 778 O O . SER A 1 102 ? -87.458 -25.678 50.391 1.00 38.50 102 SER A O 1
ATOM 780 N N . SER A 1 103 ? -86.003 -25.358 52.088 1.00 39.47 103 SER A N 1
ATOM 781 C CA . SER A 1 103 ? -86.902 -25.424 53.264 1.00 39.47 103 SER A CA 1
ATOM 782 C C . SER A 1 103 ? -86.195 -25.514 54.632 1.00 39.47 103 SER A C 1
ATOM 784 O O . SER A 1 103 ? -85.144 -26.129 54.755 1.00 39.47 103 SER A O 1
ATOM 786 N N . LYS A 1 104 ? -86.906 -24.986 55.644 1.00 41.88 104 LYS A N 1
ATOM 787 C CA . LYS A 1 104 ? -86.916 -25.324 57.088 1.00 41.88 104 LYS A CA 1
ATOM 788 C C . LYS A 1 104 ? -85.640 -25.129 57.924 1.00 41.88 104 LYS A C 1
ATOM 790 O O . LYS A 1 104 ? -84.635 -25.803 57.762 1.00 41.88 104 LYS A O 1
ATOM 795 N N . GLY A 1 105 ? -85.762 -24.253 58.925 1.00 37.97 105 GLY A N 1
ATOM 796 C CA . GLY A 1 105 ? -84.738 -24.018 59.944 1.00 37.97 105 GLY A CA 1
ATOM 797 C C . GLY A 1 105 ? -84.829 -24.955 61.154 1.00 37.97 105 GLY A C 1
ATOM 798 O O . GLY A 1 105 ? -85.900 -25.464 61.491 1.00 37.97 105 GLY A O 1
ATOM 799 N N . GLY A 1 106 ? -83.695 -25.112 61.840 1.00 39.16 106 GLY A N 1
ATOM 800 C CA . GLY A 1 106 ? -83.590 -25.687 63.182 1.00 39.16 106 GLY A CA 1
ATOM 801 C C . GLY A 1 106 ? -83.495 -24.591 64.249 1.00 39.16 106 GLY A C 1
ATOM 802 O O . GLY A 1 106 ? -82.876 -23.549 64.032 1.00 39.16 106 GLY A O 1
ATOM 803 N N . LYS A 1 107 ? -84.124 -24.803 65.410 1.00 44.03 107 LYS A N 1
ATOM 804 C CA . LYS A 1 107 ? -84.055 -23.877 66.551 1.00 44.03 107 LYS A CA 1
ATOM 805 C C . LYS A 1 107 ? -82.772 -24.094 67.360 1.00 44.03 107 LYS A C 1
ATOM 807 O O . LYS A 1 107 ? -82.499 -25.217 67.749 1.00 44.03 107 LYS A O 1
ATOM 812 N N . ARG A 1 108 ? -82.132 -22.973 67.723 1.00 44.50 108 ARG A N 1
ATOM 813 C CA . ARG A 1 108 ? -81.392 -22.704 68.976 1.00 44.50 108 ARG A CA 1
ATOM 814 C C . ARG A 1 108 ? -80.472 -23.822 69.507 1.00 44.50 108 ARG A C 1
ATOM 816 O O . ARG A 1 108 ? -80.948 -24.746 70.151 1.00 44.50 108 ARG A O 1
ATOM 823 N N . GLN A 1 109 ? -79.186 -23.498 69.609 1.00 43.31 109 GLN A N 1
ATOM 824 C CA . GLN A 1 109 ? -78.643 -23.211 70.941 1.00 43.31 109 GLN A CA 1
ATOM 825 C C . GLN A 1 109 ? -77.686 -22.019 70.864 1.00 43.31 109 GLN A C 1
ATOM 827 O O . GLN A 1 109 ? -76.682 -22.045 70.163 1.00 43.31 109 GLN A O 1
ATOM 832 N N . LYS A 1 110 ? -78.053 -20.941 71.563 1.00 45.72 110 LYS A N 1
ATOM 833 C CA . LYS A 1 110 ? -77.183 -19.792 71.804 1.00 45.72 110 LYS A CA 1
ATOM 834 C C . LYS A 1 110 ? -76.310 -20.197 72.989 1.00 45.72 110 LYS A C 1
ATOM 836 O O . LYS A 1 110 ? -76.743 -20.030 74.127 1.00 45.72 110 LYS A O 1
ATOM 841 N N . ILE A 1 111 ? -75.154 -20.805 72.716 1.00 39.91 111 ILE A N 1
ATOM 842 C CA . ILE A 1 111 ? -74.082 -20.881 73.715 1.00 39.91 111 ILE A CA 1
ATOM 843 C C . ILE A 1 111 ? -73.815 -19.430 74.115 1.00 39.91 111 ILE A C 1
ATOM 845 O O . ILE A 1 111 ? -73.727 -18.561 73.243 1.00 39.91 111 ILE A O 1
ATOM 849 N N . GLY A 1 112 ? -73.858 -19.153 75.417 1.00 40.41 112 GLY A N 1
ATOM 850 C CA . GLY A 1 112 ? -73.735 -17.790 75.912 1.00 40.41 112 GLY A CA 1
ATOM 851 C C . GLY A 1 112 ? -72.424 -17.184 75.431 1.00 40.41 112 GLY A C 1
ATOM 852 O O . GLY A 1 112 ? -71.389 -17.845 75.491 1.00 40.41 112 GLY A O 1
ATOM 853 N N . SER A 1 113 ? -72.471 -15.932 74.978 1.00 41.16 113 SER A N 1
ATOM 854 C CA . SER A 1 113 ? -71.290 -15.087 75.072 1.00 41.16 113 SER A CA 1
ATOM 855 C C . SER A 1 113 ? -70.926 -15.051 76.551 1.00 41.16 113 SER A C 1
ATOM 857 O O . SER A 1 113 ? -71.695 -14.529 77.359 1.00 41.16 113 SER A O 1
ATOM 859 N N . LEU A 1 114 ? -69.811 -15.681 76.912 1.00 45.44 114 LEU A N 1
ATOM 860 C CA . LEU A 1 114 ? -69.142 -15.315 78.145 1.00 45.44 114 LEU A CA 1
ATOM 861 C C . LEU A 1 114 ? -68.668 -13.881 77.919 1.00 45.44 114 LEU A C 1
ATOM 863 O O . LEU A 1 114 ? -67.841 -13.647 77.038 1.00 45.44 114 LEU A O 1
ATOM 867 N N . ASP A 1 115 ? -69.254 -12.942 78.661 1.00 47.41 115 ASP A N 1
ATOM 868 C CA . ASP A 1 115 ? -68.711 -11.595 78.820 1.00 47.41 115 ASP A CA 1
ATOM 869 C C . ASP A 1 115 ? -67.397 -11.723 79.594 1.00 47.41 115 ASP A C 1
ATOM 871 O O . ASP A 1 115 ? -67.329 -11.498 80.800 1.00 47.41 115 ASP A O 1
ATOM 875 N N . LEU A 1 116 ? -66.338 -12.118 78.888 1.00 54.25 116 LEU A N 1
ATOM 876 C CA . LEU A 1 116 ? -64.961 -11.869 79.303 1.00 54.25 116 LEU A CA 1
ATOM 877 C C . LEU A 1 116 ? -64.616 -10.435 78.890 1.00 54.25 116 LEU A C 1
ATOM 879 O O . LEU A 1 116 ? -63.745 -10.171 78.065 1.00 54.25 116 LEU A O 1
ATOM 883 N N . GLU A 1 117 ? -65.386 -9.496 79.442 1.00 49.69 117 GLU A N 1
ATOM 884 C CA . GLU A 1 117 ? -65.199 -8.059 79.288 1.00 49.69 117 GLU A CA 1
ATOM 885 C C . GLU A 1 117 ? -64.014 -7.625 80.167 1.00 49.69 117 GLU A C 1
ATOM 887 O O . GLU A 1 117 ? -64.181 -7.047 81.237 1.00 49.69 117 GLU A O 1
ATOM 892 N N . GLY A 1 118 ? -62.796 -7.962 79.726 1.00 54.34 118 GLY A N 1
ATOM 893 C CA . GLY A 1 118 ? -61.550 -7.457 80.315 1.00 54.34 118 GLY A CA 1
ATOM 894 C C . GLY A 1 118 ? -60.383 -8.442 80.407 1.00 54.34 118 GLY A C 1
ATOM 895 O O . GLY A 1 118 ? -59.251 -7.981 80.500 1.00 54.34 118 GLY A O 1
ATOM 896 N N . GLU A 1 119 ? -60.620 -9.755 80.357 1.00 53.69 119 GLU A N 1
ATOM 897 C CA . GLU A 1 119 ? -59.561 -10.770 80.498 1.00 53.69 119 GLU A CA 1
ATOM 898 C C . GLU A 1 119 ? -59.097 -11.259 79.119 1.00 53.69 119 GLU A C 1
ATOM 900 O O . GLU A 1 119 ? -59.899 -11.671 78.276 1.00 53.69 119 GLU A O 1
ATOM 905 N N . SER A 1 120 ? -57.790 -11.167 78.857 1.00 72.38 120 SER A N 1
ATOM 906 C CA . SER A 1 120 ? -57.225 -11.540 77.559 1.00 72.38 120 SER A CA 1
ATOM 907 C C . SER A 1 120 ? -57.182 -13.060 77.383 1.00 72.38 120 SER A C 1
ATOM 909 O O . SER A 1 120 ? -56.819 -13.791 78.303 1.00 72.38 120 SER A O 1
ATOM 911 N N . VAL A 1 121 ? -57.421 -13.549 76.160 1.00 75.81 121 VAL A N 1
ATOM 912 C CA . VAL A 1 121 ? -57.192 -14.968 75.807 1.00 75.81 121 VAL A CA 1
ATOM 913 C C . VAL A 1 121 ? -55.741 -15.383 76.110 1.00 75.81 121 VAL A C 1
ATOM 915 O O . VAL A 1 121 ? -55.490 -16.522 76.501 1.00 75.81 121 VAL A O 1
ATOM 918 N N . GLU A 1 122 ? -54.792 -14.448 76.008 1.00 74.69 122 GLU A N 1
ATOM 919 C CA . GLU A 1 122 ? -53.394 -14.634 76.417 1.00 74.69 122 GLU A CA 1
ATOM 920 C C . GLU A 1 122 ? -53.269 -14.940 77.925 1.00 74.69 122 GLU A C 1
ATOM 922 O O . GLU A 1 122 ? -52.521 -15.832 78.327 1.00 74.69 122 GLU A O 1
ATOM 927 N N . GLU A 1 123 ? -54.026 -14.236 78.776 1.00 78.00 123 GLU A N 1
ATOM 928 C CA . GLU A 1 123 ? -54.005 -14.412 80.234 1.00 78.00 123 GLU A CA 1
ATOM 929 C C . GLU A 1 123 ? -54.622 -15.747 80.654 1.00 78.00 123 GLU A C 1
ATOM 931 O O . GLU A 1 123 ? -54.081 -16.407 81.544 1.00 78.00 123 GLU A O 1
ATOM 936 N N . ASP A 1 124 ? -55.678 -16.194 79.969 1.00 83.81 124 ASP A N 1
ATOM 937 C CA . ASP A 1 124 ? -56.255 -17.532 80.136 1.00 83.81 124 ASP A CA 1
ATOM 938 C C . ASP A 1 124 ? -55.244 -18.638 79.785 1.00 83.81 124 ASP A C 1
ATOM 940 O O . ASP A 1 124 ? -55.081 -19.602 80.541 1.00 83.81 124 ASP A O 1
ATOM 944 N N . PHE A 1 125 ? -54.504 -18.493 78.679 1.00 82.38 125 PHE A N 1
ATOM 945 C CA . PHE A 1 125 ? -53.447 -19.436 78.287 1.00 82.38 125 PHE A CA 1
ATOM 946 C C . PHE A 1 125 ? -52.271 -19.446 79.273 1.00 82.38 125 PHE A C 1
ATOM 948 O O . PHE A 1 125 ? -51.762 -20.514 79.636 1.00 82.38 125 PHE A O 1
ATOM 955 N N . VAL A 1 126 ? -51.866 -18.278 79.769 1.00 83.38 126 VAL A N 1
ATOM 956 C CA . VAL A 1 126 ? -50.842 -18.136 80.812 1.00 83.38 126 VAL A CA 1
ATOM 957 C C . VAL A 1 126 ? -51.319 -18.759 82.134 1.00 83.38 126 VAL A C 1
ATOM 959 O O . VAL A 1 126 ? -50.572 -19.495 82.787 1.00 83.38 126 VAL A O 1
ATOM 962 N N . ALA A 1 127 ? -52.577 -18.543 82.528 1.00 84.50 127 ALA A N 1
ATOM 963 C CA . ALA A 1 127 ? -53.173 -19.137 83.722 1.00 84.50 127 ALA A CA 1
ATOM 964 C C . ALA A 1 127 ? -53.308 -20.664 83.607 1.00 84.50 127 ALA A C 1
ATOM 966 O O . ALA A 1 127 ? -53.022 -21.379 84.575 1.00 84.50 127 ALA A O 1
ATOM 967 N N . LEU A 1 128 ? -53.686 -21.177 82.433 1.00 86.00 128 LEU A N 1
ATOM 968 C CA . LEU A 1 128 ? -53.723 -22.607 82.132 1.00 86.00 128 LEU A CA 1
ATOM 969 C C . LEU A 1 128 ? -52.322 -23.226 82.204 1.00 86.00 128 LEU A C 1
ATOM 971 O O . LEU A 1 128 ? -52.151 -24.245 82.869 1.00 86.00 128 LEU A O 1
ATOM 975 N N . THR A 1 129 ? -51.311 -22.584 81.615 1.00 83.81 129 THR A N 1
ATOM 976 C CA . THR A 1 129 ? -49.914 -23.050 81.657 1.00 83.81 129 THR A CA 1
ATOM 977 C C . THR A 1 129 ? -49.397 -23.146 83.096 1.00 83.81 129 THR A C 1
ATOM 979 O O . THR A 1 129 ? -48.912 -24.206 83.496 1.00 83.81 129 THR A O 1
ATOM 982 N N . ARG A 1 130 ? -49.613 -22.118 83.938 1.00 83.94 130 ARG A N 1
ATOM 983 C CA . ARG A 1 130 ? -49.277 -22.194 85.379 1.00 83.94 130 ARG A CA 1
ATOM 984 C C . ARG A 1 130 ? -50.005 -23.336 86.097 1.00 83.94 130 ARG A C 1
ATOM 986 O O . ARG A 1 130 ? -49.434 -23.957 86.992 1.00 83.94 130 ARG A O 1
ATOM 993 N N . ARG A 1 131 ? -51.266 -23.620 85.743 1.00 86.38 131 ARG A N 1
ATOM 994 C CA . ARG A 1 131 ? -52.030 -24.742 86.323 1.00 86.38 131 ARG A CA 1
ATOM 995 C C . ARG A 1 131 ? -51.459 -26.094 85.888 1.00 86.38 131 ARG A C 1
ATOM 997 O O . ARG A 1 131 ? -51.302 -26.962 86.739 1.00 86.38 131 ARG A O 1
ATOM 1004 N N . LEU A 1 132 ? -51.109 -26.265 84.613 1.00 86.81 132 LEU A N 1
ATOM 1005 C CA . LEU A 1 132 ? -50.513 -27.499 84.088 1.00 86.81 132 LEU A CA 1
ATOM 1006 C C . LEU A 1 132 ? -49.130 -27.776 84.697 1.00 86.81 132 LEU A C 1
ATOM 1008 O O . LEU A 1 132 ? -48.860 -28.916 85.075 1.00 86.81 132 LEU A O 1
ATOM 1012 N N . GLN A 1 133 ? -48.305 -26.739 84.877 1.00 85.94 133 GLN A N 1
ATOM 1013 C CA . GLN A 1 133 ? -47.030 -26.833 85.598 1.00 85.94 133 GLN A CA 1
ATOM 1014 C C . GLN A 1 133 ? -47.254 -27.245 87.060 1.00 85.94 133 GLN A C 1
ATOM 1016 O O . GLN A 1 133 ? -46.670 -28.214 87.534 1.00 85.94 133 GLN A O 1
ATOM 1021 N N . LYS A 1 134 ? -48.179 -26.581 87.769 1.00 85.00 134 LYS A N 1
ATOM 1022 C CA . LYS A 1 134 ? -48.486 -26.877 89.181 1.00 85.00 134 LYS A CA 1
ATOM 1023 C C . LYS A 1 134 ? -49.045 -28.290 89.419 1.00 85.00 134 LYS A C 1
ATOM 1025 O O . LYS A 1 134 ? -48.939 -28.801 90.531 1.00 85.00 134 LYS A O 1
ATOM 1030 N N . VAL A 1 135 ? -49.647 -28.911 88.404 1.00 88.62 135 VAL A N 1
ATOM 1031 C CA . VAL A 1 135 ? -50.145 -30.301 88.444 1.00 88.62 135 VAL A CA 1
ATOM 1032 C C . VAL A 1 135 ? -49.086 -31.304 87.937 1.00 88.62 135 VAL A C 1
ATOM 1034 O O . VAL A 1 135 ? -49.320 -32.508 87.958 1.00 88.62 135 VAL A O 1
ATOM 1037 N N . GLY A 1 136 ? -47.899 -30.839 87.526 1.00 80.94 136 GLY A N 1
ATOM 1038 C CA . GLY A 1 136 ? -46.788 -31.682 87.067 1.00 80.94 136 GLY A CA 1
ATOM 1039 C C . GLY A 1 136 ? -46.984 -32.287 85.673 1.00 80.94 136 GLY A C 1
ATOM 1040 O O . GLY A 1 136 ? -46.318 -33.259 85.330 1.00 80.94 136 GLY A O 1
ATOM 1041 N N . VAL A 1 137 ? -47.909 -31.742 84.873 1.00 85.19 137 VAL A N 1
ATOM 1042 C CA . VAL A 1 137 ? -48.215 -32.222 83.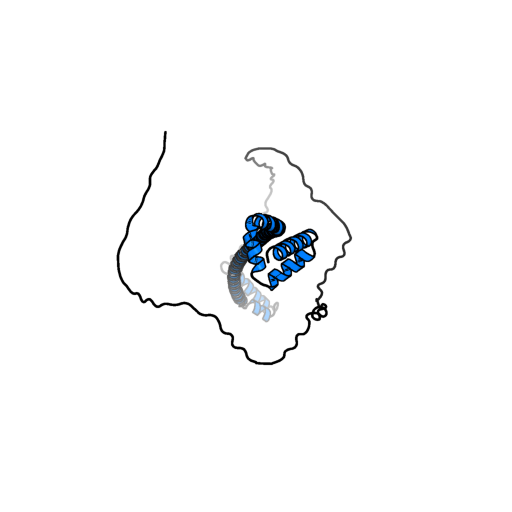509 1.00 85.19 137 VAL A CA 1
ATOM 1043 C C . VAL A 1 137 ? -47.168 -31.743 82.498 1.00 85.19 137 VAL A C 1
ATOM 1045 O O . VAL A 1 137 ? -46.900 -32.420 81.508 1.00 85.19 137 VAL A O 1
ATOM 1048 N N . ILE A 1 138 ? -46.561 -30.587 82.765 1.00 82.88 138 ILE A N 1
ATOM 1049 C CA . ILE A 1 138 ? -45.393 -30.049 82.060 1.00 82.88 138 ILE A CA 1
ATOM 1050 C C . ILE A 1 138 ? -44.271 -29.838 83.080 1.00 82.88 138 ILE A C 1
ATOM 1052 O O . ILE A 1 138 ? -44.551 -29.515 84.236 1.00 82.88 138 ILE A O 1
ATOM 1056 N N . SER A 1 139 ? -43.015 -30.043 82.675 1.00 82.62 139 SER A N 1
ATOM 1057 C CA . SER A 1 139 ? -41.864 -29.815 83.558 1.00 82.62 139 SER A CA 1
ATOM 1058 C C . SER A 1 139 ? -41.710 -28.330 83.887 1.00 82.62 139 SER A C 1
ATOM 1060 O O . SER A 1 139 ? -42.126 -27.473 83.105 1.00 82.62 139 SER A O 1
ATOM 1062 N N . ASP A 1 140 ? -41.076 -28.015 85.019 1.00 79.62 140 ASP A N 1
ATOM 1063 C CA . ASP A 1 140 ? -40.850 -26.624 85.431 1.00 79.62 140 ASP A CA 1
ATOM 1064 C C . ASP A 1 140 ? -40.063 -25.816 84.390 1.00 79.62 140 ASP A C 1
ATOM 1066 O O . ASP A 1 140 ? -40.361 -24.648 84.178 1.00 79.62 140 ASP A O 1
ATOM 1070 N N . GLU A 1 141 ? -39.120 -26.448 83.691 1.00 78.00 141 GLU A N 1
ATOM 1071 C CA . GLU A 1 141 ? -38.296 -25.834 82.643 1.00 78.00 141 GLU A CA 1
ATOM 1072 C C . GLU A 1 141 ? -39.113 -25.482 81.383 1.00 78.00 141 GLU A C 1
ATOM 1074 O O . GLU A 1 141 ? -39.013 -24.373 80.858 1.00 78.00 141 GLU A O 1
ATOM 1079 N N . ILE A 1 142 ? -40.009 -26.378 80.942 1.00 75.25 142 ILE A N 1
ATOM 1080 C CA . ILE A 1 142 ? -40.921 -26.119 79.811 1.00 75.25 142 ILE A CA 1
ATOM 1081 C C . ILE A 1 142 ? -42.006 -25.110 80.214 1.00 75.25 142 ILE A C 1
ATOM 1083 O O . ILE A 1 142 ? -42.350 -24.227 79.430 1.00 75.25 142 ILE A O 1
ATOM 1087 N N . GLY A 1 143 ? -42.524 -25.207 81.443 1.00 74.81 143 GLY A N 1
ATOM 1088 C CA . GLY A 1 143 ? -43.481 -24.252 81.998 1.00 74.81 143 GLY A CA 1
ATOM 1089 C C . GLY A 1 143 ? -42.902 -22.840 82.063 1.00 74.81 143 GLY A C 1
ATOM 1090 O O . GLY A 1 143 ? -43.524 -21.906 81.563 1.00 74.81 143 GLY A O 1
ATOM 1091 N N . GLN A 1 144 ? -41.685 -22.688 82.595 1.00 75.19 144 GLN A N 1
ATOM 1092 C CA . GLN A 1 144 ? -40.969 -21.410 82.638 1.00 75.19 144 GLN A CA 1
ATOM 1093 C C . GLN A 1 144 ? -40.694 -20.867 81.230 1.00 75.19 144 GLN A C 1
ATOM 1095 O O . GLN A 1 144 ? -40.991 -19.703 80.987 1.00 75.19 144 GLN A O 1
ATOM 1100 N N . SER A 1 145 ? -40.260 -21.699 80.276 1.00 70.38 145 SER A N 1
ATOM 1101 C CA . SER A 1 145 ? -40.044 -21.266 78.884 1.00 70.38 145 SER A CA 1
ATOM 1102 C C . SER A 1 145 ? -41.316 -20.814 78.146 1.00 70.38 145 SER A C 1
ATOM 1104 O O . SER A 1 145 ? -41.191 -20.057 77.185 1.00 70.38 145 SER A O 1
ATOM 1106 N N . LEU A 1 146 ? -42.514 -21.271 78.539 1.00 69.81 146 LEU A N 1
ATOM 1107 C CA . LEU A 1 146 ? -43.794 -20.760 78.012 1.00 69.81 146 LEU A CA 1
ATOM 1108 C C . LEU A 1 146 ? -44.313 -19.528 78.773 1.00 69.81 146 LEU A C 1
ATOM 1110 O O . LEU A 1 146 ? -45.141 -18.789 78.246 1.00 69.81 146 LEU A O 1
ATOM 1114 N N . LEU A 1 147 ? -43.893 -19.347 80.026 1.00 71.31 147 LEU A N 1
ATOM 1115 C CA . LEU A 1 147 ? -44.327 -18.254 80.901 1.00 71.31 147 LEU A CA 1
ATOM 1116 C C . LEU A 1 147 ? -43.431 -17.018 80.805 1.00 71.31 147 LEU A C 1
ATOM 1118 O O . LEU A 1 147 ? -43.888 -15.910 81.087 1.00 71.31 147 LEU A O 1
ATOM 1122 N N . GLU A 1 148 ? -42.170 -17.198 80.426 1.00 68.19 148 GLU A N 1
ATOM 1123 C CA . GLU A 1 148 ? -41.241 -16.117 80.139 1.00 68.19 148 GLU A CA 1
ATOM 1124 C C . GLU A 1 148 ? -41.519 -15.564 78.728 1.00 68.19 148 GLU A C 1
ATOM 1126 O O . GLU A 1 148 ? -41.407 -16.314 77.752 1.00 68.19 148 GLU A O 1
ATOM 1131 N N . PRO A 1 149 ? -41.874 -14.269 78.580 1.00 62.03 149 PRO A N 1
ATOM 1132 C CA . PRO A 1 149 ? -42.086 -13.652 77.275 1.00 62.03 149 PRO A CA 1
ATOM 1133 C C . PRO A 1 149 ? -40.746 -13.593 76.541 1.00 62.03 149 PRO A C 1
ATOM 1135 O O . PRO A 1 149 ? -39.924 -12.697 76.743 1.00 62.03 149 PRO A O 1
ATOM 1138 N N . THR A 1 150 ? -40.498 -14.610 75.724 1.00 61.34 150 THR A N 1
ATOM 1139 C CA . THR A 1 150 ? -39.170 -14.892 75.200 1.00 61.34 150 THR A CA 1
ATOM 1140 C C . THR A 1 150 ? -38.747 -13.767 74.261 1.00 61.34 150 THR A C 1
ATOM 1142 O O . THR A 1 150 ? -39.444 -13.447 73.296 1.00 61.34 150 THR A O 1
ATOM 1145 N N . ASN A 1 151 ? -37.551 -13.207 74.471 1.00 69.69 151 ASN A N 1
ATOM 1146 C CA . ASN A 1 151 ? -37.002 -12.111 73.653 1.00 69.69 151 ASN A CA 1
ATOM 1147 C C . ASN A 1 151 ? -36.725 -12.508 72.175 1.00 69.69 151 ASN A C 1
ATOM 1149 O O . ASN A 1 151 ? -36.161 -11.736 71.401 1.00 69.69 151 ASN A O 1
ATOM 1153 N N . GLN A 1 152 ? -37.142 -13.716 71.779 1.00 78.94 152 GLN A N 1
ATOM 1154 C CA . GLN A 1 152 ? -37.179 -14.236 70.417 1.00 78.94 152 GLN A CA 1
ATOM 1155 C C . GLN A 1 152 ? -37.924 -13.296 69.464 1.00 78.94 152 GLN A C 1
ATOM 1157 O O . GLN A 1 152 ? -37.443 -13.079 68.360 1.00 78.94 152 GLN A O 1
ATOM 1162 N N . ALA A 1 153 ? -39.041 -12.685 69.879 1.00 80.31 153 ALA A N 1
ATOM 1163 C CA . ALA A 1 153 ? -39.770 -11.738 69.028 1.00 80.31 153 ALA A CA 1
ATOM 1164 C C . ALA A 1 153 ? -38.896 -10.529 68.633 1.00 80.31 153 ALA A C 1
ATOM 1166 O O . ALA A 1 153 ? -38.830 -10.164 67.459 1.00 80.31 153 ALA A O 1
ATOM 1167 N N . SER A 1 154 ? -38.153 -9.959 69.587 1.00 85.69 154 SER A N 1
ATOM 1168 C CA . SER A 1 154 ? -37.231 -8.844 69.337 1.00 85.69 154 SER A CA 1
ATOM 1169 C C . SER A 1 154 ? -35.988 -9.277 68.555 1.00 85.69 154 SER A C 1
ATOM 1171 O O . SER A 1 154 ? -35.539 -8.542 67.681 1.00 85.69 154 SER A O 1
ATOM 1173 N N . GLN A 1 155 ? -35.441 -10.471 68.827 1.00 87.38 155 GLN A N 1
ATOM 1174 C CA . GLN A 1 155 ? -34.328 -11.038 68.051 1.00 87.38 155 GLN A CA 1
ATOM 1175 C C . GLN A 1 155 ? -34.722 -11.278 66.589 1.00 87.38 155 GLN A C 1
ATOM 1177 O O . GLN A 1 155 ? -33.976 -10.909 65.685 1.00 87.38 155 GLN A O 1
ATOM 1182 N N . LEU A 1 156 ? -35.906 -11.847 66.348 1.00 91.50 156 LEU A N 1
ATOM 1183 C CA . LEU A 1 156 ? -36.451 -12.050 65.009 1.00 91.50 156 LEU A CA 1
ATOM 1184 C C . LEU A 1 156 ? -36.727 -10.720 64.309 1.00 91.50 156 LEU A C 1
ATOM 1186 O O . LEU A 1 156 ? -36.431 -10.606 63.123 1.00 91.50 156 LEU A O 1
ATOM 1190 N N . ASN A 1 157 ? -37.223 -9.700 65.018 1.00 91.19 157 ASN A N 1
ATOM 1191 C CA . ASN A 1 157 ? -37.405 -8.379 64.422 1.00 91.19 157 ASN A CA 1
ATOM 1192 C C . ASN A 1 157 ? -36.062 -7.711 64.069 1.00 91.19 157 ASN A C 1
ATOM 1194 O O . ASN A 1 157 ? -35.935 -7.153 62.985 1.00 91.19 157 ASN A O 1
ATOM 1198 N N . LEU A 1 158 ? -35.037 -7.828 64.921 1.00 93.88 158 LEU A N 1
ATOM 1199 C CA . LEU A 1 158 ? -33.688 -7.327 64.628 1.00 93.88 158 LEU A CA 1
ATOM 1200 C C . LEU A 1 158 ? -33.069 -8.027 63.404 1.00 93.88 158 LEU A C 1
ATOM 1202 O O . LEU A 1 158 ? -32.500 -7.364 62.541 1.00 93.88 158 LEU A O 1
ATOM 1206 N N . LEU A 1 159 ? -33.217 -9.353 63.299 1.00 95.75 159 LEU A N 1
ATOM 1207 C CA . LEU A 1 159 ? -32.788 -10.123 62.125 1.00 95.75 159 LEU A CA 1
ATOM 1208 C C . LEU A 1 159 ? -33.569 -9.731 60.866 1.00 95.75 159 LEU A C 1
ATOM 1210 O O . LEU A 1 159 ? -32.981 -9.600 59.796 1.00 95.75 159 LEU A O 1
ATOM 1214 N N . LEU A 1 160 ? -34.879 -9.511 60.987 1.00 96.56 160 LEU A N 1
ATOM 1215 C CA . LEU A 1 160 ? -35.732 -9.063 59.891 1.00 96.56 160 LEU A CA 1
ATOM 1216 C C . LEU A 1 160 ? -35.333 -7.665 59.397 1.00 96.56 160 LEU A C 1
ATOM 1218 O O . LEU A 1 160 ? -35.280 -7.443 58.190 1.00 96.56 160 LEU A O 1
ATOM 1222 N N . ASP A 1 161 ? -35.040 -6.733 60.301 1.00 96.38 161 ASP A N 1
ATOM 1223 C CA . ASP A 1 161 ? -34.615 -5.380 59.940 1.00 96.38 161 ASP A CA 1
ATOM 1224 C C . ASP A 1 161 ? -33.197 -5.375 59.345 1.00 96.38 161 ASP A C 1
ATOM 1226 O O . ASP A 1 161 ? -32.976 -4.714 58.331 1.00 96.38 161 ASP A O 1
ATOM 1230 N N . SER A 1 162 ? -32.290 -6.213 59.862 1.00 96.75 162 SER A N 1
ATOM 1231 C CA . SER A 1 162 ? -30.973 -6.472 59.255 1.00 96.75 162 SER A CA 1
ATOM 1232 C C . SER A 1 162 ? -31.091 -7.035 57.832 1.00 96.75 162 SER A C 1
ATOM 1234 O O . SER A 1 162 ? -30.416 -6.558 56.918 1.00 96.75 162 SER A O 1
ATOM 1236 N N . ALA A 1 163 ? -31.972 -8.017 57.618 1.00 97.50 163 ALA A N 1
ATOM 1237 C CA . ALA A 1 163 ? -32.201 -8.618 56.306 1.00 97.50 163 ALA A CA 1
ATOM 1238 C C . ALA A 1 163 ? -32.839 -7.626 55.318 1.00 97.50 163 ALA A C 1
ATOM 1240 O O . ALA A 1 163 ? -32.484 -7.622 54.141 1.00 97.50 163 ALA A O 1
ATOM 1241 N N . LYS A 1 164 ? -33.738 -6.739 55.777 1.00 97.12 164 LYS A N 1
ATOM 1242 C CA . LYS A 1 164 ? -34.277 -5.645 54.946 1.00 97.12 164 LYS A CA 1
ATOM 1243 C C . LYS A 1 164 ? -33.172 -4.693 54.481 1.00 97.12 164 LYS A C 1
ATOM 1245 O O . LYS A 1 164 ? -33.170 -4.334 53.306 1.00 97.12 164 LYS A O 1
ATOM 1250 N N . SER A 1 165 ? -32.249 -4.293 55.364 1.00 97.31 165 SER A N 1
ATOM 1251 C CA . SER A 1 165 ? -31.116 -3.443 54.966 1.00 97.31 165 SER A CA 1
ATOM 1252 C C . SER A 1 165 ? -30.166 -4.153 54.001 1.00 97.31 165 SER A C 1
ATOM 1254 O O . SER A 1 165 ? -29.807 -3.570 52.986 1.00 97.31 165 SER A O 1
ATOM 1256 N N . GLU A 1 166 ? -29.839 -5.426 54.238 1.00 97.94 166 GLU A N 1
ATOM 1257 C CA . GLU A 1 166 ? -28.964 -6.192 53.341 1.00 97.94 166 GLU A CA 1
ATOM 1258 C C . GLU A 1 166 ? -29.583 -6.366 51.943 1.00 97.94 166 GLU A C 1
ATOM 1260 O O . GLU A 1 166 ? -28.909 -6.161 50.936 1.00 97.94 166 GLU A O 1
ATOM 1265 N N . ILE A 1 167 ? -30.887 -6.659 51.858 1.00 98.00 167 ILE A N 1
ATOM 1266 C CA . ILE A 1 167 ? -31.614 -6.713 50.579 1.00 98.00 167 ILE A CA 1
ATOM 1267 C C . ILE A 1 167 ? -31.574 -5.353 49.866 1.00 98.00 167 ILE A C 1
ATOM 1269 O O . ILE A 1 167 ? -31.374 -5.313 48.654 1.00 98.00 167 ILE A O 1
ATOM 1273 N N . ASN A 1 168 ? -31.734 -4.244 50.593 1.00 98.12 168 ASN A N 1
ATOM 1274 C CA . ASN A 1 168 ? -31.647 -2.902 50.016 1.00 98.12 168 ASN A CA 1
ATOM 1275 C C . ASN A 1 168 ? -30.244 -2.608 49.451 1.00 98.12 168 ASN A C 1
ATOM 1277 O O . ASN A 1 168 ? -30.122 -2.149 48.316 1.00 98.12 168 ASN A O 1
ATOM 1281 N N . ASP A 1 169 ? -29.191 -2.923 50.206 1.00 98.25 169 ASP A N 1
ATOM 1282 C CA . ASP A 1 169 ? -27.800 -2.724 49.782 1.00 98.25 169 ASP A CA 1
ATOM 1283 C C . ASP A 1 169 ? -27.444 -3.590 48.560 1.00 98.25 169 ASP A C 1
ATOM 1285 O O . ASP A 1 169 ? -26.740 -3.139 47.652 1.00 98.25 169 ASP A O 1
ATOM 1289 N N . LEU A 1 170 ? -27.975 -4.817 48.491 1.00 98.38 170 LEU A N 1
ATOM 1290 C CA . LEU A 1 170 ? -27.845 -5.691 47.323 1.00 98.38 170 LEU A CA 1
ATOM 1291 C C . LEU A 1 170 ? -28.571 -5.130 46.093 1.00 98.38 170 LEU A C 1
ATOM 1293 O O . LEU A 1 170 ? -27.996 -5.162 45.006 1.00 98.38 170 LEU A O 1
ATOM 1297 N N . VAL A 1 171 ? -29.780 -4.580 46.248 1.00 98.44 171 VAL A N 1
ATOM 1298 C CA . VAL A 1 171 ? -30.546 -3.959 45.149 1.00 98.44 171 VAL A CA 1
ATOM 1299 C C . VAL A 1 171 ? -29.841 -2.715 44.603 1.00 98.44 171 VAL A C 1
ATOM 1301 O O . VAL A 1 171 ? -29.726 -2.560 43.386 1.00 98.44 171 VAL A O 1
ATOM 1304 N N . GLU A 1 172 ? -29.308 -1.845 45.465 1.00 98.00 172 GLU A N 1
ATOM 1305 C CA . GLU A 1 172 ? -28.539 -0.679 45.008 1.00 98.00 172 GLU A CA 1
ATOM 1306 C C . GLU A 1 172 ? -27.215 -1.093 44.346 1.00 98.00 172 GLU A C 1
ATOM 1308 O O . GLU A 1 172 ? -26.841 -0.550 43.302 1.00 98.00 172 GLU A O 1
ATOM 1313 N N . ARG A 1 173 ? -26.530 -2.120 44.869 1.00 98.38 173 ARG A N 1
ATOM 1314 C CA . ARG A 1 173 ? -25.343 -2.694 44.218 1.00 98.38 173 ARG A CA 1
ATOM 1315 C C . ARG A 1 173 ? -25.670 -3.289 42.845 1.00 98.38 173 ARG A C 1
ATOM 1317 O O . ARG A 1 173 ? -24.916 -3.063 41.899 1.00 98.38 173 ARG A O 1
ATOM 1324 N N . GLU A 1 174 ? -26.763 -4.039 42.722 1.00 98.00 174 GLU A N 1
ATOM 1325 C CA . GLU A 1 174 ? -27.225 -4.608 41.451 1.00 98.00 174 GLU A CA 1
ATOM 1326 C C . GLU A 1 174 ? -27.528 -3.498 40.440 1.00 98.00 174 GLU A C 1
ATOM 1328 O O . GLU A 1 174 ? -27.037 -3.544 39.312 1.00 98.00 174 GLU A O 1
ATOM 1333 N N . ARG A 1 175 ? -28.235 -2.443 40.864 1.00 98.38 175 ARG A N 1
ATOM 1334 C CA . ARG A 1 175 ? -28.513 -1.255 40.047 1.00 98.38 175 ARG A CA 1
ATOM 1335 C C . ARG A 1 175 ? -27.231 -0.585 39.540 1.00 98.38 175 ARG A C 1
ATOM 1337 O O . ARG A 1 175 ? -27.166 -0.224 38.364 1.00 98.38 175 ARG A O 1
ATOM 1344 N N . LEU A 1 176 ? -26.215 -0.419 40.392 1.00 98.44 176 LEU A N 1
ATOM 1345 C CA . LEU A 1 176 ? -24.923 0.158 39.998 1.00 98.44 176 LEU A CA 1
ATOM 1346 C C . LEU A 1 176 ? -24.203 -0.715 38.959 1.00 98.44 176 LEU A C 1
ATOM 1348 O O . LEU A 1 176 ? -23.783 -0.199 37.922 1.00 98.44 176 LEU A O 1
ATOM 1352 N N . LEU A 1 177 ? -24.135 -2.030 39.186 1.00 98.44 177 LEU A N 1
ATOM 1353 C CA . LEU A 1 177 ? -23.547 -2.987 38.239 1.00 98.44 177 LEU A CA 1
ATOM 1354 C C . LEU A 1 177 ? -24.313 -3.029 36.906 1.00 98.44 177 LEU A C 1
ATOM 1356 O O . LEU A 1 177 ? -23.709 -3.168 35.844 1.00 98.44 177 LEU A O 1
ATOM 1360 N N . GLU A 1 178 ? -25.638 -2.872 36.926 1.00 98.44 178 GLU A N 1
ATOM 1361 C CA . GLU A 1 178 ? -26.457 -2.833 35.712 1.00 98.44 178 GLU A CA 1
ATOM 1362 C C . GLU A 1 178 ? -26.241 -1.539 34.900 1.00 98.44 178 GLU A C 1
ATOM 1364 O O . GLU A 1 178 ? -26.349 -1.544 33.670 1.00 98.44 178 GLU A O 1
ATOM 1369 N N . VAL A 1 179 ? -25.923 -0.418 35.558 1.00 98.56 179 VAL A N 1
ATOM 1370 C CA . VAL A 1 179 ? -25.496 0.823 34.886 1.00 98.56 179 VAL A CA 1
ATOM 1371 C C . VAL A 1 179 ? -24.094 0.656 34.297 1.00 98.56 179 VAL A C 1
ATOM 1373 O O . VAL A 1 179 ? -23.910 0.929 33.111 1.00 98.56 179 VAL A O 1
ATOM 1376 N N . GLU A 1 180 ? -23.138 0.144 35.074 1.00 98.38 180 GLU A N 1
ATOM 1377 C CA . GLU A 1 180 ? -21.763 -0.114 34.624 1.00 98.38 180 GLU A CA 1
ATOM 1378 C C . GLU A 1 180 ? -21.742 -1.038 33.394 1.00 98.38 180 GLU A C 1
ATOM 1380 O O . GLU A 1 180 ? -21.191 -0.678 32.349 1.00 98.38 180 GLU A O 1
ATOM 1385 N N . LEU A 1 181 ? -22.469 -2.160 33.448 1.00 98.56 181 LEU A N 1
ATOM 1386 C CA . LEU A 1 181 ? -22.620 -3.104 32.338 1.00 98.56 181 LEU A CA 1
ATOM 1387 C C . LEU A 1 181 ? -23.197 -2.448 31.073 1.00 98.56 181 LEU A C 1
ATOM 1389 O O . LEU A 1 181 ? -22.803 -2.809 29.962 1.00 98.56 181 LEU A O 1
ATOM 1393 N N . ARG A 1 182 ? -24.138 -1.502 31.208 1.00 98.38 182 ARG A N 1
ATOM 1394 C CA . ARG A 1 182 ? -24.658 -0.737 30.061 1.00 98.38 182 ARG A CA 1
ATOM 1395 C C . ARG A 1 182 ? -23.602 0.21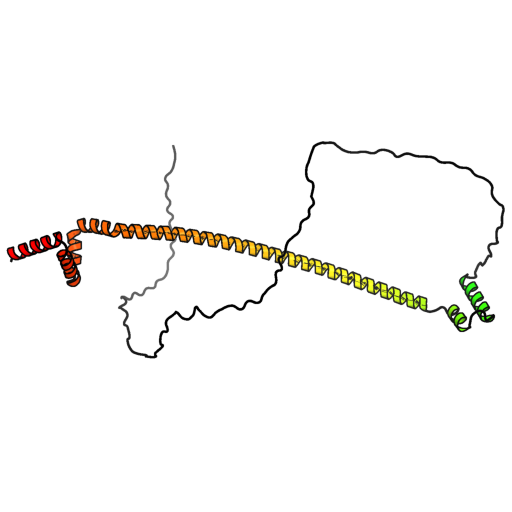1 29.496 1.00 98.38 182 ARG A C 1
ATOM 1397 O O . ARG A 1 182 ? -23.484 0.290 28.276 1.00 98.38 182 ARG A O 1
ATOM 1404 N N . THR A 1 183 ? -22.830 0.891 30.347 1.00 98.56 183 THR A N 1
ATOM 1405 C CA . THR A 1 183 ? -21.766 1.800 29.889 1.00 98.56 183 THR A CA 1
ATOM 1406 C C . THR A 1 183 ? -20.625 1.062 29.192 1.00 98.56 183 THR A C 1
ATOM 1408 O O . THR A 1 183 ? -20.213 1.486 28.117 1.00 98.56 183 THR A O 1
ATOM 1411 N N . GLU A 1 184 ? -20.178 -0.084 29.711 1.00 98.38 184 GLU A N 1
ATOM 1412 C CA . GLU A 1 184 ? -19.141 -0.892 29.055 1.00 98.38 184 GLU A CA 1
ATOM 1413 C C . GLU A 1 184 ? -19.636 -1.495 27.734 1.00 98.38 184 GLU A C 1
ATOM 1415 O O . GLU A 1 184 ? -18.920 -1.480 26.736 1.00 98.38 184 GLU A O 1
ATOM 1420 N N . LYS A 1 185 ? -20.902 -1.932 27.663 1.00 98.50 185 LYS A N 1
ATOM 1421 C CA . LYS A 1 185 ? -21.512 -2.356 26.389 1.00 98.50 185 LYS A CA 1
ATOM 1422 C C . LYS A 1 185 ? -21.598 -1.226 25.360 1.00 98.50 185 LYS A C 1
ATOM 1424 O O . LYS A 1 185 ? -21.453 -1.505 24.173 1.00 98.50 185 LYS A O 1
ATOM 1429 N N . ALA A 1 186 ? -21.829 0.017 25.788 1.00 98.56 186 ALA A N 1
ATOM 1430 C CA . ALA A 1 186 ? -21.816 1.173 24.894 1.00 98.56 186 ALA A CA 1
ATOM 1431 C C . ALA A 1 186 ? -20.401 1.440 24.352 1.00 98.56 186 ALA A C 1
ATOM 1433 O O . ALA A 1 186 ? -20.227 1.470 23.136 1.00 98.56 186 ALA A O 1
ATOM 1434 N N . LYS A 1 187 ? -19.386 1.499 25.230 1.00 98.62 187 LYS A N 1
ATOM 1435 C CA . LYS A 1 187 ? -17.970 1.666 24.845 1.00 98.62 187 LYS A CA 1
ATOM 1436 C C . LYS A 1 187 ? -17.493 0.582 23.875 1.00 98.62 187 LYS A C 1
ATOM 1438 O O . LYS A 1 187 ? -16.932 0.900 22.834 1.00 98.62 187 LYS A O 1
ATOM 1443 N N . LEU A 1 188 ? -17.774 -0.692 24.166 1.00 98.56 188 LEU A N 1
ATOM 1444 C CA . LEU A 1 188 ? -17.443 -1.810 23.272 1.00 98.56 188 LEU A CA 1
ATOM 1445 C C . LEU A 1 188 ? -18.184 -1.723 21.926 1.00 98.56 188 LEU A C 1
ATOM 1447 O O . LEU A 1 188 ? -17.670 -2.174 20.903 1.00 98.56 188 LEU A O 1
ATOM 1451 N N . GLY A 1 189 ? -19.389 -1.145 21.906 1.00 98.56 189 GLY A N 1
ATOM 1452 C CA . GLY A 1 189 ? -20.123 -0.849 20.675 1.00 98.56 189 GLY A CA 1
ATOM 1453 C C . GLY A 1 189 ? -19.447 0.234 19.830 1.00 98.56 189 GLY A C 1
ATOM 1454 O O . GLY A 1 189 ? -19.320 0.065 18.617 1.00 98.56 189 GLY A O 1
ATOM 1455 N N . GLU A 1 190 ? -18.979 1.308 20.467 1.00 98.56 190 GLU A N 1
ATOM 1456 C CA . GLU A 1 190 ? -18.230 2.403 19.835 1.00 98.56 190 GLU A CA 1
ATOM 1457 C C . GLU A 1 190 ? -16.866 1.929 19.308 1.00 98.56 190 GLU A C 1
ATOM 1459 O O . GLU A 1 190 ? -16.550 2.149 18.140 1.00 98.56 190 GLU A O 1
ATOM 1464 N N . GLU A 1 191 ? -16.095 1.191 20.112 1.00 98.56 191 GLU A N 1
ATOM 1465 C CA . GLU A 1 191 ? -14.813 0.599 19.705 1.00 98.56 191 GLU A CA 1
ATOM 1466 C C . GLU A 1 191 ? -14.985 -0.350 18.509 1.00 98.56 191 GLU A C 1
ATOM 1468 O O . GLU A 1 191 ? -14.250 -0.264 17.523 1.00 98.56 191 GLU A O 1
ATOM 1473 N N . ARG A 1 192 ? -16.015 -1.208 18.537 1.00 98.56 192 ARG A N 1
ATOM 1474 C CA . ARG A 1 192 ? -16.338 -2.096 17.412 1.00 98.56 192 ARG A CA 1
ATOM 1475 C C . ARG A 1 192 ? -16.722 -1.319 16.149 1.00 98.56 192 ARG A C 1
ATOM 1477 O O . ARG A 1 192 ? -16.412 -1.778 15.051 1.00 98.56 192 ARG A O 1
ATOM 1484 N N . ALA A 1 193 ? -17.398 -0.176 16.278 1.00 98.56 193 ALA A N 1
ATOM 1485 C CA . ALA A 1 193 ? -17.739 0.674 15.138 1.00 98.56 193 ALA A CA 1
ATOM 1486 C C . ALA A 1 193 ? -16.493 1.339 14.529 1.00 98.56 193 ALA A C 1
ATOM 1488 O O . ALA A 1 193 ? -16.345 1.333 13.308 1.00 98.56 193 ALA A O 1
ATOM 1489 N N . LEU A 1 194 ? -15.568 1.829 15.363 1.00 98.69 194 LEU A N 1
ATOM 1490 C CA . LEU A 1 194 ? -14.284 2.382 14.915 1.00 98.69 194 LEU A CA 1
ATOM 1491 C C . LEU A 1 194 ? -13.410 1.328 14.220 1.00 98.69 194 LEU A C 1
ATOM 1493 O O . LEU A 1 194 ? -12.819 1.617 13.183 1.00 98.69 194 LEU A O 1
ATOM 1497 N N . LEU A 1 195 ? -13.365 0.099 14.745 1.00 98.62 195 LEU A N 1
ATOM 1498 C CA . LEU A 1 195 ? -12.625 -1.010 14.134 1.00 98.62 195 LEU A CA 1
ATOM 1499 C C . LEU A 1 195 ? -13.207 -1.398 12.765 1.00 98.62 195 LEU A C 1
ATOM 1501 O O . LEU A 1 195 ? -12.457 -1.655 11.828 1.00 98.62 195 LEU A O 1
ATOM 1505 N N . GLU A 1 196 ? -14.534 -1.404 12.613 1.00 98.56 196 GLU A N 1
ATOM 1506 C CA . GLU A 1 196 ? -15.177 -1.645 11.313 1.00 98.56 196 GLU A CA 1
ATOM 1507 C C . GLU A 1 196 ? -14.918 -0.495 10.318 1.00 98.56 196 GLU A C 1
ATOM 1509 O O . GLU A 1 196 ? -14.695 -0.744 9.133 1.00 98.56 196 GLU A O 1
ATOM 1514 N N . GLU A 1 197 ? -14.883 0.762 10.782 1.00 98.56 197 GLU A N 1
ATOM 1515 C CA . GLU A 1 197 ? -14.518 1.906 9.935 1.00 98.56 197 GLU A CA 1
ATOM 1516 C C . GLU A 1 197 ? -13.051 1.838 9.480 1.00 98.56 197 GLU A C 1
ATOM 1518 O O . GLU A 1 197 ? -12.765 2.043 8.298 1.00 98.56 197 GLU A O 1
ATOM 1523 N N . GLU A 1 198 ? -12.122 1.519 10.385 1.00 98.50 198 GLU A N 1
ATOM 1524 C CA . GLU A 1 198 ? -10.706 1.305 10.064 1.00 98.50 198 GLU A CA 1
ATOM 1525 C C . GLU A 1 198 ? -10.557 0.180 9.034 1.00 98.50 198 GLU A C 1
ATOM 1527 O O . GLU A 1 198 ? -9.973 0.400 7.973 1.00 98.50 198 GLU A O 1
ATOM 1532 N N . ARG A 1 199 ? -11.207 -0.967 9.262 1.00 98.62 199 ARG A N 1
ATOM 1533 C CA . ARG A 1 199 ? -11.232 -2.092 8.318 1.00 98.62 199 ARG A CA 1
ATOM 1534 C C . ARG A 1 199 ? -11.725 -1.670 6.930 1.00 98.62 199 ARG A C 1
ATOM 1536 O O . ARG A 1 199 ? -11.135 -2.062 5.922 1.00 98.62 199 ARG A O 1
ATOM 1543 N N . ALA A 1 200 ? -12.780 -0.857 6.861 1.00 98.69 200 ALA A N 1
ATOM 1544 C CA . ALA A 1 200 ? -13.317 -0.341 5.604 1.00 98.69 200 ALA A CA 1
ATOM 1545 C C . ALA A 1 200 ? -12.378 0.675 4.922 1.00 98.69 200 ALA A C 1
ATOM 1547 O O . ALA A 1 200 ? -12.293 0.699 3.691 1.00 98.69 200 ALA A O 1
ATOM 1548 N N . ARG A 1 201 ? -11.652 1.500 5.689 1.00 98.69 201 ARG A N 1
ATOM 1549 C CA . ARG A 1 201 ? -10.613 2.409 5.170 1.00 98.69 201 ARG A CA 1
ATOM 1550 C C . ARG A 1 201 ? -9.421 1.629 4.616 1.00 98.69 201 ARG A C 1
ATOM 1552 O O . ARG A 1 201 ? -9.001 1.902 3.494 1.00 98.69 201 ARG A O 1
ATOM 1559 N N . SER A 1 202 ? -8.936 0.632 5.352 1.00 98.25 202 SER A N 1
ATOM 1560 C CA . SER A 1 202 ? -7.824 -0.228 4.943 1.00 98.25 202 SER A CA 1
ATOM 1561 C C . SER A 1 202 ? -8.156 -1.052 3.694 1.00 98.25 202 SER A C 1
ATOM 1563 O O . SER A 1 202 ? -7.351 -1.088 2.767 1.00 98.25 202 SER A O 1
ATOM 1565 N N . ALA A 1 203 ? -9.375 -1.598 3.582 1.00 98.62 203 ALA A N 1
ATOM 1566 C CA . ALA A 1 203 ? -9.829 -2.276 2.362 1.00 98.62 203 ALA A CA 1
ATOM 1567 C C . ALA A 1 203 ? -9.844 -1.347 1.128 1.00 98.62 203 ALA A C 1
ATOM 1569 O O . ALA A 1 203 ? -9.370 -1.729 0.060 1.00 98.62 203 ALA A O 1
ATOM 1570 N N . ARG A 1 204 ? -10.323 -0.101 1.271 1.00 98.62 204 ARG A N 1
ATOM 1571 C CA . ARG A 1 204 ? -10.298 0.895 0.179 1.00 98.62 204 ARG A CA 1
ATOM 1572 C C . ARG A 1 204 ? -8.878 1.264 -0.242 1.00 98.62 204 ARG A C 1
ATOM 1574 O O . ARG A 1 204 ? -8.622 1.410 -1.433 1.00 98.62 204 ARG A O 1
ATOM 1581 N N . LEU A 1 205 ? -7.965 1.409 0.719 1.00 98.56 205 LEU A N 1
ATOM 1582 C CA . LEU A 1 205 ? -6.559 1.712 0.447 1.00 98.56 205 LEU A CA 1
ATOM 1583 C C . LEU A 1 205 ? -5.871 0.544 -0.278 1.00 98.56 205 LEU A C 1
ATOM 1585 O O . LEU A 1 205 ? -5.089 0.774 -1.197 1.00 98.56 205 LEU A O 1
ATOM 1589 N N . GLU A 1 206 ? -6.205 -0.702 0.070 1.00 98.50 206 GLU A N 1
ATOM 1590 C CA . GLU A 1 206 ? -5.734 -1.896 -0.641 1.00 98.50 206 GLU A CA 1
ATOM 1591 C C . GLU A 1 206 ? -6.231 -1.933 -2.101 1.00 98.50 206 GLU A C 1
ATOM 1593 O O . GLU A 1 206 ? -5.447 -2.205 -3.014 1.00 98.50 206 GLU A O 1
ATOM 1598 N N . GLU A 1 207 ? -7.508 -1.622 -2.350 1.00 98.56 207 GLU A N 1
ATOM 1599 C CA . GLU A 1 207 ? -8.069 -1.524 -3.707 1.00 98.56 207 GLU A CA 1
ATOM 1600 C C . GLU A 1 207 ? -7.449 -0.378 -4.523 1.00 98.56 207 GLU A C 1
ATOM 1602 O O . GLU A 1 207 ? -7.096 -0.571 -5.690 1.00 98.56 207 GLU A O 1
ATOM 1607 N N . GLU A 1 208 ? -7.256 0.799 -3.920 1.00 98.56 208 GLU A N 1
ATOM 1608 C CA . GLU A 1 208 ? -6.584 1.933 -4.563 1.00 98.56 208 GLU A CA 1
ATOM 1609 C C . GLU A 1 208 ? -5.115 1.613 -4.884 1.00 98.56 208 GLU A C 1
ATOM 1611 O O . GLU A 1 208 ? -4.636 1.932 -5.974 1.00 98.56 208 GLU A O 1
ATOM 1616 N N . GLY A 1 209 ? -4.417 0.929 -3.972 1.00 98.56 209 GLY A N 1
ATOM 1617 C CA . GLY A 1 209 ? -3.055 0.443 -4.176 1.00 98.56 209 GLY A CA 1
ATOM 1618 C C . GLY A 1 209 ? -2.961 -0.515 -5.363 1.00 98.56 209 GLY A C 1
ATOM 1619 O O . GLY A 1 209 ? -2.158 -0.287 -6.265 1.00 98.56 209 GLY A O 1
ATOM 1620 N N . LYS A 1 210 ? -3.833 -1.532 -5.423 1.00 98.56 210 LYS A N 1
ATOM 1621 C CA . LYS A 1 210 ? -3.915 -2.466 -6.563 1.00 98.56 210 LYS A CA 1
ATOM 1622 C C . LYS A 1 210 ? -4.185 -1.744 -7.883 1.00 98.56 210 LYS A C 1
ATOM 1624 O O . LYS A 1 210 ? -3.543 -2.049 -8.883 1.00 98.56 210 LYS A O 1
ATOM 1629 N N . ARG A 1 211 ? -5.097 -0.765 -7.885 1.00 98.69 211 ARG A N 1
ATOM 1630 C CA . ARG A 1 211 ? -5.406 0.036 -9.078 1.00 98.69 211 ARG A CA 1
ATOM 1631 C C . ARG A 1 211 ? -4.197 0.837 -9.565 1.00 98.69 211 ARG A C 1
ATOM 1633 O O . ARG A 1 211 ? -3.923 0.829 -10.758 1.00 98.69 211 ARG A O 1
ATOM 1640 N N . LYS A 1 212 ? -3.476 1.501 -8.656 1.00 98.56 212 LYS A N 1
ATOM 1641 C CA . LYS A 1 212 ? -2.270 2.279 -8.989 1.00 98.56 212 LYS A CA 1
ATOM 1642 C C . LYS A 1 212 ? -1.120 1.401 -9.476 1.00 98.56 212 LYS A C 1
ATOM 1644 O O . LYS A 1 212 ? -0.386 1.823 -10.358 1.00 98.56 212 LYS A O 1
ATOM 1649 N N . VAL A 1 213 ? -0.971 0.190 -8.933 1.00 98.69 213 VAL A N 1
ATOM 1650 C CA . VAL A 1 213 ? 0.008 -0.786 -9.438 1.00 98.69 213 VAL A CA 1
ATOM 1651 C C . VAL A 1 213 ? -0.317 -1.164 -10.884 1.00 98.69 213 VAL A C 1
ATOM 1653 O O . VAL A 1 213 ? 0.551 -1.005 -11.732 1.00 98.69 213 VAL A O 1
ATOM 1656 N N . ALA A 1 214 ? -1.565 -1.537 -11.188 1.00 98.69 214 ALA A N 1
ATOM 1657 C CA . ALA A 1 214 ? -1.973 -1.863 -12.558 1.00 98.69 214 ALA A CA 1
ATOM 1658 C C . ALA A 1 214 ? -1.776 -0.683 -13.537 1.00 98.69 214 ALA A C 1
ATOM 1660 O O . ALA A 1 214 ? -1.265 -0.868 -14.634 1.00 98.69 214 ALA A O 1
ATOM 1661 N N . GLU A 1 215 ? -2.107 0.546 -13.122 1.00 98.69 215 GLU A N 1
ATOM 1662 C CA . GLU A 1 215 ? -1.882 1.761 -13.924 1.00 98.69 215 GLU A CA 1
ATOM 1663 C C . GLU A 1 215 ? -0.389 2.002 -14.229 1.00 98.69 215 GLU A C 1
ATOM 1665 O O . GLU A 1 215 ? -0.036 2.400 -15.340 1.00 98.69 215 GLU A O 1
ATOM 1670 N N . LEU A 1 216 ? 0.500 1.729 -13.266 1.00 98.75 216 LEU A N 1
ATOM 1671 C CA . LEU A 1 216 ? 1.949 1.830 -13.456 1.00 98.75 216 LEU A CA 1
ATOM 1672 C C . LEU A 1 216 ? 2.521 0.681 -14.299 1.00 98.75 216 LEU A C 1
ATOM 1674 O O . LEU A 1 216 ? 3.450 0.917 -15.068 1.00 98.75 216 LEU A O 1
ATOM 1678 N N . GLU A 1 217 ? 1.978 -0.532 -14.184 1.00 98.69 217 GLU A N 1
ATOM 1679 C CA . GLU A 1 217 ? 2.343 -1.680 -15.026 1.00 98.69 217 GLU A CA 1
ATOM 1680 C C . GLU A 1 217 ? 1.963 -1.430 -16.497 1.00 98.69 217 GLU A C 1
ATOM 1682 O O . GLU A 1 217 ? 2.804 -1.606 -17.381 1.00 98.69 217 GLU A O 1
ATOM 1687 N N . ASP A 1 218 ? 0.756 -0.915 -16.759 1.00 98.75 218 ASP A N 1
ATOM 1688 C CA . ASP A 1 218 ? 0.309 -0.511 -18.100 1.00 98.75 218 ASP A CA 1
ATOM 1689 C C . ASP A 1 218 ? 1.176 0.627 -18.673 1.00 98.75 218 ASP A C 1
ATOM 1691 O O . ASP A 1 218 ? 1.592 0.581 -19.836 1.00 98.75 218 ASP A O 1
ATOM 1695 N N . ALA A 1 219 ? 1.488 1.648 -17.865 1.00 98.75 219 ALA A N 1
ATOM 1696 C CA . ALA A 1 219 ? 2.344 2.760 -18.281 1.00 98.75 219 ALA A CA 1
ATOM 1697 C C . ALA A 1 219 ? 3.789 2.312 -18.569 1.00 98.75 219 ALA A C 1
ATOM 1699 O O . ALA A 1 219 ? 4.402 2.787 -19.529 1.00 98.75 219 ALA A O 1
ATOM 1700 N N . LEU A 1 220 ? 4.326 1.377 -17.777 1.00 98.62 220 LEU A N 1
ATOM 1701 C CA . LEU A 1 220 ? 5.639 0.776 -18.006 1.00 98.62 220 LEU A CA 1
ATOM 1702 C C . LEU A 1 220 ? 5.651 -0.036 -19.307 1.00 98.62 220 LEU A C 1
ATOM 1704 O O . LEU A 1 220 ? 6.561 0.142 -20.113 1.00 98.62 220 LEU A O 1
ATOM 1708 N N . ALA A 1 221 ? 4.625 -0.854 -19.558 1.00 98.56 221 ALA A N 1
ATOM 1709 C CA . ALA A 1 221 ? 4.504 -1.622 -20.796 1.00 98.56 221 ALA A CA 1
ATOM 1710 C C . ALA A 1 221 ? 4.474 -0.714 -22.042 1.00 98.56 221 ALA A C 1
ATOM 1712 O O . ALA A 1 221 ? 5.203 -0.966 -23.003 1.00 98.56 221 ALA A O 1
ATOM 1713 N N . GLN A 1 222 ? 3.713 0.387 -22.005 1.00 98.69 222 GLN A N 1
ATOM 1714 C CA . GLN A 1 222 ? 3.677 1.383 -23.088 1.00 98.69 222 GLN A CA 1
ATOM 1715 C C . GLN A 1 222 ? 5.016 2.113 -23.272 1.00 98.69 222 GLN A C 1
ATOM 1717 O O . GLN A 1 222 ? 5.428 2.392 -24.403 1.00 98.69 222 GLN A O 1
ATOM 1722 N N . ALA A 1 223 ? 5.711 2.432 -22.175 1.00 98.62 223 ALA A N 1
ATOM 1723 C CA . ALA A 1 223 ? 7.029 3.057 -22.220 1.00 98.62 223 ALA A CA 1
ATOM 1724 C C . ALA A 1 223 ? 8.086 2.108 -22.810 1.00 98.62 223 ALA A C 1
ATOM 1726 O O . ALA A 1 223 ? 8.885 2.536 -23.644 1.00 98.62 223 ALA A O 1
ATOM 1727 N N . GLU A 1 224 ? 8.057 0.824 -22.439 1.00 98.62 224 GLU A N 1
ATOM 1728 C CA . GLU A 1 224 ? 8.910 -0.212 -23.022 1.00 98.62 224 GLU A CA 1
ATOM 1729 C C . GLU A 1 224 ? 8.622 -0.429 -24.508 1.00 98.62 224 GLU A C 1
ATOM 1731 O O . GLU A 1 224 ? 9.561 -0.458 -25.298 1.00 98.62 224 GLU A O 1
ATOM 1736 N N . GLU A 1 225 ? 7.354 -0.542 -24.915 1.00 98.56 225 GLU A N 1
ATOM 1737 C CA . GLU A 1 225 ? 6.983 -0.669 -26.330 1.00 98.56 225 GLU A CA 1
ATOM 1738 C C . GLU A 1 225 ? 7.475 0.546 -27.130 1.00 98.56 225 GLU A C 1
ATOM 1740 O O . GLU A 1 225 ? 8.168 0.388 -28.132 1.00 98.56 225 GLU A O 1
ATOM 1745 N N . THR A 1 226 ? 7.248 1.760 -26.618 1.00 98.44 226 THR A N 1
ATOM 1746 C CA . THR A 1 226 ? 7.737 3.005 -27.233 1.00 98.44 226 THR A CA 1
ATOM 1747 C C . THR A 1 226 ? 9.267 3.053 -27.327 1.00 98.44 226 THR A C 1
ATOM 1749 O O . THR A 1 226 ? 9.806 3.583 -28.302 1.00 98.44 226 THR A O 1
ATOM 1752 N N . ALA A 1 227 ? 9.984 2.540 -26.323 1.00 98.38 227 ALA A N 1
ATOM 1753 C CA . ALA A 1 227 ? 11.443 2.471 -26.331 1.00 98.38 227 ALA A CA 1
ATOM 1754 C C . ALA A 1 227 ? 11.946 1.459 -27.372 1.00 98.38 227 ALA A C 1
ATOM 1756 O O . ALA A 1 227 ? 12.775 1.823 -28.205 1.00 98.38 227 ALA A O 1
ATOM 1757 N N . ARG A 1 228 ? 11.381 0.243 -27.393 1.00 98.31 228 ARG A N 1
ATOM 1758 C CA . ARG A 1 228 ? 11.710 -0.802 -28.375 1.00 98.31 228 ARG A CA 1
ATOM 1759 C C . ARG A 1 228 ? 11.418 -0.347 -29.805 1.00 98.31 228 ARG A C 1
ATOM 1761 O O . ARG A 1 228 ? 12.277 -0.505 -30.662 1.00 98.31 228 ARG A O 1
ATOM 1768 N N . SER A 1 229 ? 10.273 0.292 -30.067 1.00 98.06 229 SER A N 1
ATOM 1769 C CA . SER A 1 229 ? 9.951 0.824 -31.402 1.00 98.06 229 SER A CA 1
ATOM 1770 C C . SER A 1 229 ? 10.945 1.891 -31.872 1.00 98.06 229 SER A C 1
ATOM 1772 O O . SER A 1 229 ? 11.257 1.963 -33.058 1.00 98.06 229 SER A O 1
ATOM 1774 N N . LYS A 1 230 ? 11.464 2.723 -30.958 1.00 97.81 230 LYS A N 1
ATOM 1775 C CA . LYS A 1 230 ? 12.506 3.715 -31.279 1.00 97.81 230 LYS A CA 1
ATOM 1776 C C . LYS A 1 230 ? 13.869 3.067 -31.502 1.00 97.81 230 LYS A C 1
ATOM 1778 O O . LYS A 1 230 ? 14.596 3.513 -32.381 1.00 97.81 230 LYS A O 1
ATOM 1783 N N . GLU A 1 231 ? 14.210 2.038 -30.731 1.00 97.94 231 GLU A N 1
ATOM 1784 C CA . GLU A 1 231 ? 15.439 1.257 -30.905 1.00 97.94 231 GLU A CA 1
ATOM 1785 C C . GLU A 1 231 ? 15.436 0.497 -32.241 1.00 97.94 231 GLU A C 1
ATOM 1787 O O . GLU A 1 231 ? 16.417 0.557 -32.977 1.00 97.94 231 GLU A O 1
ATOM 1792 N N . GLU A 1 232 ? 14.315 -0.130 -32.605 1.00 98.00 232 GLU A N 1
ATOM 1793 C CA . GLU A 1 232 ? 14.129 -0.834 -33.880 1.00 98.00 232 GLU A CA 1
ATOM 1794 C C . GLU A 1 232 ? 14.176 0.119 -35.087 1.00 98.00 232 GLU A C 1
ATOM 1796 O O . GLU A 1 232 ? 14.790 -0.202 -36.103 1.00 98.00 232 GLU A O 1
ATOM 1801 N N . ALA A 1 233 ? 13.597 1.320 -34.972 1.00 98.00 233 ALA A N 1
ATOM 1802 C CA . ALA A 1 233 ? 13.646 2.338 -36.026 1.00 98.00 233 ALA A CA 1
ATOM 1803 C C . ALA A 1 233 ? 15.008 3.057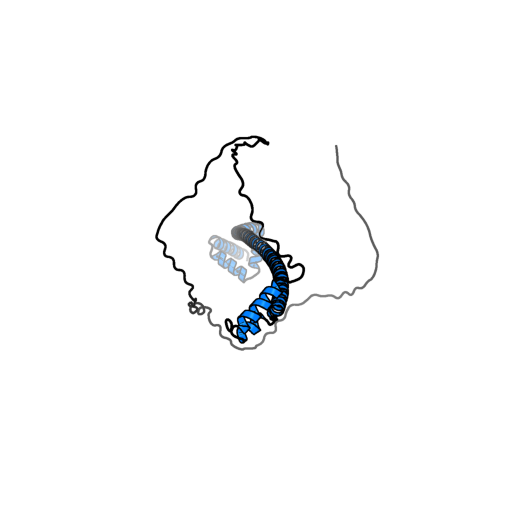 -36.142 1.00 98.00 233 ALA A C 1
ATOM 1805 O O . ALA A 1 233 ? 15.313 3.630 -37.192 1.00 98.00 233 ALA A O 1
ATOM 1806 N N . PHE A 1 234 ? 15.836 3.045 -35.089 1.00 98.06 234 PHE A N 1
ATOM 1807 C CA . PHE A 1 234 ? 17.060 3.849 -35.025 1.00 98.06 234 PHE A CA 1
ATOM 1808 C C . PHE A 1 234 ? 18.069 3.568 -36.158 1.00 98.06 234 PHE A C 1
ATOM 1810 O O . PHE A 1 234 ? 18.567 4.544 -36.722 1.00 98.06 234 PHE A O 1
ATOM 1817 N N . PRO A 1 235 ? 18.375 2.313 -36.556 1.00 97.69 235 PRO A N 1
ATOM 1818 C CA . PRO A 1 235 ? 19.295 2.047 -37.664 1.00 97.69 235 PRO A CA 1
ATOM 1819 C C . PRO A 1 235 ? 18.817 2.643 -38.993 1.00 97.69 235 PRO A C 1
ATOM 1821 O O . PRO A 1 235 ? 19.611 3.244 -39.719 1.00 97.69 235 PRO A O 1
ATOM 1824 N N . ASP A 1 236 ? 17.520 2.532 -39.286 1.00 97.62 236 ASP A N 1
ATOM 1825 C CA . ASP A 1 236 ? 16.914 3.059 -40.510 1.00 97.62 236 ASP A CA 1
ATOM 1826 C C . ASP A 1 236 ? 16.893 4.591 -40.518 1.00 97.62 236 ASP A C 1
ATOM 1828 O O . ASP A 1 236 ? 17.199 5.213 -41.537 1.00 97.62 236 ASP A O 1
ATOM 1832 N N . ASP A 1 237 ? 16.553 5.223 -39.395 1.00 97.56 237 ASP A N 1
ATOM 1833 C CA . ASP A 1 237 ? 16.543 6.683 -39.282 1.00 97.56 237 ASP A CA 1
ATOM 1834 C C . ASP A 1 237 ? 17.963 7.269 -39.286 1.00 97.56 237 ASP A C 1
ATOM 1836 O O . ASP A 1 237 ? 18.208 8.281 -39.951 1.00 97.56 237 ASP A O 1
ATOM 1840 N N . ALA A 1 238 ? 18.929 6.592 -38.659 1.00 96.25 238 ALA A N 1
ATOM 1841 C CA . ALA A 1 238 ? 20.345 6.932 -38.757 1.00 96.25 238 ALA A CA 1
ATOM 1842 C C . ALA A 1 238 ? 20.864 6.798 -40.199 1.00 96.25 238 ALA A C 1
ATOM 1844 O O . ALA A 1 238 ? 21.586 7.680 -40.669 1.00 96.25 238 ALA A O 1
ATOM 1845 N N . ALA A 1 239 ? 20.463 5.755 -40.936 1.00 95.50 239 ALA A N 1
ATOM 1846 C CA . ALA A 1 239 ? 20.828 5.571 -42.341 1.00 95.50 239 ALA A CA 1
ATOM 1847 C C . ALA A 1 239 ? 20.220 6.654 -43.252 1.00 95.50 239 ALA A C 1
ATOM 1849 O O . ALA A 1 239 ? 20.937 7.242 -44.068 1.00 95.50 239 ALA A O 1
ATOM 1850 N N . LYS A 1 240 ? 18.927 6.979 -43.082 1.00 96.94 240 LYS A N 1
ATOM 1851 C CA . LYS A 1 240 ? 18.255 8.087 -43.794 1.00 96.94 240 LYS A CA 1
ATOM 1852 C C . LYS A 1 240 ? 18.949 9.422 -43.522 1.00 96.94 240 LYS A C 1
ATOM 1854 O O . LYS A 1 240 ? 19.209 10.181 -44.455 1.00 96.94 240 LYS A O 1
ATOM 1859 N N . TRP A 1 241 ? 19.276 9.703 -42.259 1.00 97.12 241 TRP A N 1
ATOM 1860 C CA . TRP A 1 241 ? 19.982 10.926 -41.884 1.00 97.12 241 TRP A CA 1
ATOM 1861 C C . TRP A 1 241 ? 21.385 10.973 -42.503 1.00 97.12 241 TRP A C 1
ATOM 1863 O O . TRP A 1 241 ? 21.732 11.962 -43.151 1.00 97.12 241 TRP A O 1
ATOM 1873 N N . ALA A 1 242 ? 22.161 9.892 -42.391 1.00 95.44 242 ALA A N 1
ATOM 1874 C CA . ALA A 1 242 ? 23.519 9.802 -42.925 1.00 95.44 242 ALA A CA 1
ATOM 1875 C C . ALA A 1 242 ? 23.580 9.967 -44.454 1.00 95.44 242 ALA A C 1
ATOM 1877 O O . ALA A 1 242 ? 24.500 10.614 -44.958 1.00 95.44 242 ALA A O 1
ATOM 1878 N N . ALA A 1 243 ? 22.589 9.448 -45.188 1.00 94.50 243 ALA A N 1
ATOM 1879 C CA . ALA A 1 243 ? 22.485 9.615 -46.639 1.00 94.50 243 ALA A CA 1
ATOM 1880 C C . ALA A 1 243 ? 22.373 11.096 -47.057 1.00 94.50 243 ALA A C 1
ATOM 1882 O O . ALA A 1 243 ? 22.969 11.503 -48.055 1.00 94.50 243 ALA A O 1
ATOM 1883 N N . CYS A 1 244 ? 21.668 11.913 -46.268 1.00 95.31 244 CYS A N 1
ATOM 1884 C CA . CYS A 1 244 ? 21.528 13.353 -46.499 1.00 95.31 244 CYS A CA 1
ATOM 1885 C C . CYS A 1 244 ? 22.714 14.187 -45.971 1.00 95.31 244 CYS A C 1
ATOM 1887 O O . CYS A 1 244 ? 22.940 15.289 -46.463 1.00 95.31 244 CYS A O 1
ATOM 1889 N N . HIS A 1 245 ? 23.489 13.671 -45.008 1.00 95.56 245 HIS A N 1
ATOM 1890 C CA . HIS A 1 245 ? 24.544 14.409 -44.287 1.00 95.56 245 HIS A CA 1
ATOM 1891 C C . HIS A 1 245 ? 25.944 13.791 -44.479 1.00 95.56 245 HIS A C 1
ATOM 1893 O O . HIS A 1 245 ? 26.798 13.806 -43.589 1.00 95.56 245 HIS A O 1
ATOM 1899 N N . HIS A 1 246 ? 26.213 13.248 -45.670 1.00 91.12 246 HIS A N 1
ATOM 1900 C CA . HIS A 1 246 ? 27.415 12.457 -45.961 1.00 91.12 246 HIS A CA 1
ATOM 1901 C C . HIS A 1 246 ? 28.754 13.172 -45.666 1.00 91.12 246 HIS A C 1
ATOM 1903 O O . HIS A 1 246 ? 29.734 12.519 -45.309 1.00 91.12 246 HIS A O 1
ATOM 1909 N N . THR A 1 247 ? 28.828 14.506 -45.777 1.00 92.75 247 THR A N 1
ATOM 1910 C CA . THR A 1 247 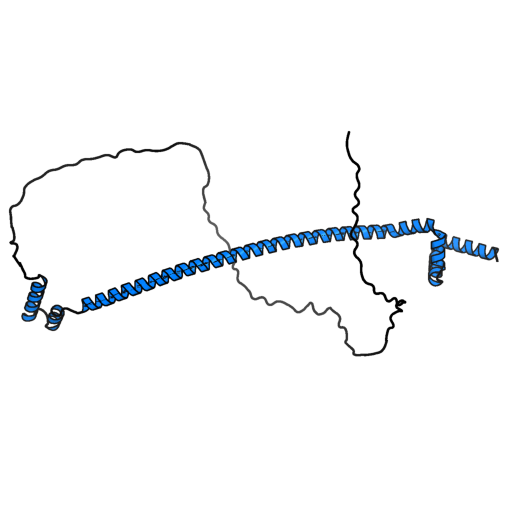? 30.040 15.283 -45.441 1.00 92.75 247 THR A CA 1
ATOM 1911 C C . THR A 1 247 ? 30.276 15.404 -43.934 1.00 92.75 247 THR A C 1
ATOM 1913 O O . THR A 1 247 ? 31.418 15.503 -43.491 1.00 92.75 247 THR A O 1
ATOM 1916 N N . GLU A 1 248 ? 29.219 15.412 -43.127 1.00 93.31 248 GLU A N 1
ATOM 1917 C CA . GLU A 1 248 ? 29.283 15.487 -41.663 1.00 93.31 248 GLU A CA 1
ATOM 1918 C C . GLU A 1 248 ? 29.649 14.125 -41.083 1.00 93.31 248 GLU A C 1
ATOM 1920 O O . GLU A 1 248 ? 30.587 14.035 -40.292 1.00 93.31 248 GLU A O 1
ATOM 1925 N N . VAL A 1 249 ? 29.017 13.062 -41.591 1.00 93.06 249 VAL A N 1
ATOM 1926 C CA . VAL A 1 249 ? 29.364 11.667 -41.282 1.00 93.06 249 VAL A CA 1
ATOM 1927 C C . VAL A 1 249 ? 30.837 11.385 -41.595 1.00 93.06 249 VAL A C 1
ATOM 1929 O O . VAL A 1 249 ? 31.575 10.937 -40.718 1.00 93.06 249 VAL A O 1
ATOM 1932 N N . ALA A 1 250 ? 31.298 11.709 -42.810 1.00 89.50 250 ALA A N 1
ATOM 1933 C CA . ALA A 1 250 ? 32.688 11.483 -43.206 1.00 89.50 250 ALA A CA 1
ATOM 1934 C C . ALA A 1 250 ? 33.685 12.267 -42.333 1.00 89.50 250 ALA A C 1
ATOM 1936 O O . ALA A 1 250 ? 34.698 11.710 -41.917 1.00 89.50 250 ALA A O 1
ATOM 1937 N N . ARG A 1 251 ? 33.393 13.536 -42.003 1.00 91.50 251 ARG A N 1
ATOM 1938 C CA . ARG A 1 251 ? 34.244 14.337 -41.104 1.00 91.50 251 ARG A CA 1
ATOM 1939 C C . ARG A 1 251 ? 34.308 13.741 -39.700 1.00 91.50 251 ARG A C 1
ATOM 1941 O O . ARG A 1 251 ? 35.404 13.626 -39.162 1.00 91.50 251 ARG A O 1
ATOM 1948 N N . SER A 1 252 ? 33.172 13.332 -39.134 1.00 90.56 252 SER A N 1
ATOM 1949 C CA . SER A 1 252 ? 33.107 12.730 -37.797 1.00 90.56 252 SER A CA 1
ATOM 1950 C C . SER A 1 252 ? 33.983 11.476 -37.702 1.00 90.56 252 SER A C 1
ATOM 1952 O O . SER A 1 252 ? 34.855 11.393 -36.840 1.00 90.56 252 SER A O 1
ATOM 1954 N N . ILE A 1 253 ? 33.842 10.559 -38.666 1.00 91.06 253 ILE A N 1
ATOM 1955 C CA . ILE A 1 253 ? 34.615 9.308 -38.727 1.00 91.06 253 ILE A CA 1
ATOM 1956 C C . ILE A 1 253 ? 36.119 9.572 -38.892 1.00 91.06 253 ILE A C 1
ATOM 1958 O O . ILE A 1 253 ? 36.933 8.932 -38.233 1.00 91.06 253 ILE A O 1
ATOM 1962 N N . ILE A 1 254 ? 36.498 10.526 -39.751 1.00 88.31 254 ILE A N 1
ATOM 1963 C CA . ILE A 1 254 ? 37.905 10.799 -40.092 1.00 88.31 254 ILE A CA 1
ATOM 1964 C C . ILE A 1 254 ? 38.603 11.685 -39.027 1.00 88.31 254 ILE A C 1
ATOM 1966 O O . ILE A 1 254 ? 39.799 11.955 -39.111 1.00 88.31 254 ILE A O 1
ATOM 1970 N N . THR A 1 255 ? 37.887 12.130 -37.984 1.00 92.00 255 THR A N 1
ATOM 1971 C CA . THR A 1 255 ? 38.443 13.023 -36.947 1.00 92.00 255 THR A CA 1
ATOM 1972 C C . THR A 1 255 ? 39.424 12.319 -36.003 1.00 92.00 255 THR A C 1
ATOM 1974 O O . THR A 1 255 ? 40.393 12.949 -35.577 1.00 92.00 255 THR A O 1
ATOM 1977 N N . LYS A 1 256 ? 39.214 11.035 -35.668 1.00 92.81 256 LYS A N 1
ATOM 1978 C CA . LYS A 1 256 ? 40.149 10.259 -34.829 1.00 92.81 256 LYS A CA 1
ATOM 1979 C C . LYS A 1 256 ? 40.791 9.127 -35.631 1.00 92.81 256 LYS A C 1
ATOM 1981 O O . LYS A 1 256 ? 40.072 8.455 -36.375 1.00 92.81 256 LYS A O 1
ATOM 1986 N N . PRO A 1 257 ? 42.103 8.867 -35.486 1.00 91.12 257 PRO A N 1
ATOM 1987 C CA . PRO A 1 257 ? 42.775 7.821 -36.252 1.00 91.12 257 PRO A CA 1
ATOM 1988 C C . PRO A 1 257 ? 42.253 6.411 -35.929 1.00 91.12 257 PRO A C 1
ATOM 1990 O O . PRO A 1 257 ? 42.216 5.571 -36.825 1.00 91.12 257 PRO A O 1
ATOM 1993 N N . GLU A 1 258 ? 41.789 6.159 -34.703 1.00 93.19 258 GLU A N 1
ATOM 1994 C CA . GLU A 1 258 ? 41.168 4.894 -34.288 1.00 93.19 258 GLU A CA 1
ATOM 1995 C C . GLU A 1 258 ? 39.829 4.672 -35.011 1.00 93.19 258 GLU A C 1
ATOM 1997 O O . GLU A 1 258 ? 39.674 3.683 -35.729 1.00 93.19 258 GLU A O 1
ATOM 2002 N N . ASP A 1 259 ? 38.909 5.637 -34.901 1.00 91.38 259 ASP A N 1
ATOM 2003 C CA . ASP A 1 259 ? 37.585 5.610 -35.543 1.00 91.38 259 ASP A CA 1
ATOM 2004 C C . ASP A 1 259 ? 37.717 5.494 -37.079 1.00 91.38 259 ASP A C 1
ATOM 2006 O O . ASP A 1 259 ? 37.034 4.693 -37.725 1.00 91.38 259 ASP A O 1
ATOM 2010 N N . THR A 1 260 ? 38.675 6.229 -37.660 1.00 92.12 260 THR A N 1
ATOM 2011 C CA . THR A 1 260 ? 39.039 6.158 -39.087 1.00 92.12 260 THR A CA 1
ATOM 2012 C C . THR A 1 260 ? 39.475 4.748 -39.479 1.00 92.12 260 THR A C 1
ATOM 2014 O O . THR A 1 260 ? 39.040 4.202 -40.497 1.00 92.12 260 THR A O 1
ATOM 2017 N N . MET A 1 261 ? 40.360 4.148 -38.682 1.00 93.25 261 MET A N 1
ATOM 2018 C CA . MET A 1 261 ? 40.923 2.831 -38.946 1.00 93.25 261 MET A CA 1
ATOM 2019 C C . MET A 1 261 ? 39.854 1.737 -38.856 1.00 93.25 261 MET A C 1
ATOM 2021 O O . MET A 1 261 ? 39.825 0.841 -39.700 1.00 93.25 261 MET A O 1
ATOM 2025 N N . ASP A 1 262 ? 38.947 1.815 -37.883 1.00 92.25 262 ASP A N 1
ATOM 2026 C CA . ASP A 1 262 ? 37.868 0.838 -37.714 1.00 92.25 262 ASP A CA 1
ATOM 2027 C C . ASP A 1 262 ? 36.781 0.957 -38.793 1.00 92.25 262 ASP A C 1
ATOM 2029 O O . ASP A 1 262 ? 36.284 -0.068 -39.282 1.00 92.25 262 ASP A O 1
ATOM 2033 N N . PHE A 1 263 ? 36.511 2.170 -39.284 1.00 91.50 263 PHE A N 1
ATOM 2034 C CA . PHE A 1 263 ? 35.724 2.374 -40.502 1.00 91.50 263 PHE A CA 1
ATOM 2035 C C . PHE A 1 263 ? 36.376 1.702 -41.720 1.00 91.50 263 PHE A C 1
ATOM 2037 O O . PHE A 1 263 ? 35.733 0.889 -42.390 1.00 91.50 263 PHE A O 1
ATOM 2044 N N . PHE A 1 264 ? 37.664 1.952 -41.989 1.00 90.56 264 PHE A N 1
ATOM 2045 C CA . PHE A 1 264 ? 38.346 1.332 -43.132 1.00 90.56 264 PHE A CA 1
ATOM 2046 C C . PHE A 1 264 ? 38.465 -0.195 -43.006 1.00 90.56 264 PHE A C 1
ATOM 2048 O O . PHE A 1 264 ? 38.267 -0.890 -44.002 1.00 90.56 264 PHE A O 1
ATOM 2055 N N . LYS A 1 265 ? 38.702 -0.746 -41.805 1.00 93.44 265 LYS A N 1
ATOM 2056 C CA . LYS A 1 265 ? 38.648 -2.203 -41.552 1.00 93.44 265 LYS A CA 1
ATOM 2057 C C . LYS A 1 265 ? 37.278 -2.794 -41.885 1.00 93.44 265 LYS A C 1
ATOM 2059 O O . LYS A 1 265 ? 37.211 -3.912 -42.391 1.00 93.44 265 LYS A O 1
ATOM 2064 N N . THR A 1 266 ? 36.198 -2.075 -41.581 1.00 93.12 266 THR A N 1
ATOM 2065 C CA . THR A 1 266 ? 34.819 -2.512 -41.853 1.00 93.12 266 THR A CA 1
ATOM 2066 C C . THR A 1 266 ? 34.527 -2.466 -43.349 1.00 93.12 266 THR A C 1
ATOM 2068 O O . THR A 1 266 ? 34.174 -3.486 -43.937 1.00 93.12 266 THR A O 1
ATOM 2071 N N . MET A 1 267 ? 34.839 -1.346 -44.001 1.00 90.25 267 MET A N 1
ATOM 2072 C CA . MET A 1 267 ? 34.744 -1.183 -45.456 1.00 90.25 267 MET A CA 1
ATOM 2073 C C . MET A 1 267 ? 35.590 -2.203 -46.235 1.00 90.25 267 MET A C 1
ATOM 2075 O O . MET A 1 267 ? 35.206 -2.628 -47.321 1.00 90.25 267 MET A O 1
ATOM 2079 N N . TYR A 1 268 ? 36.723 -2.650 -45.683 1.00 92.50 268 TYR A N 1
ATOM 2080 C CA . TYR A 1 268 ? 37.553 -3.699 -46.281 1.00 92.50 268 TYR A CA 1
ATOM 2081 C C . TYR A 1 268 ? 36.994 -5.123 -46.085 1.00 92.50 268 TYR A C 1
ATOM 2083 O O . TYR A 1 268 ? 37.543 -6.074 -46.639 1.00 92.50 268 TYR A O 1
ATOM 2091 N N . LYS A 1 269 ? 35.903 -5.323 -45.335 1.00 94.69 269 LYS A N 1
ATOM 2092 C CA . LYS A 1 269 ? 35.181 -6.610 -45.300 1.00 94.69 269 LYS A CA 1
ATOM 2093 C C . LYS A 1 269 ? 34.146 -6.699 -46.425 1.00 94.69 269 LYS A C 1
ATOM 2095 O O . LYS A 1 269 ? 33.970 -7.775 -46.993 1.00 94.69 269 LYS A O 1
ATOM 2100 N N . GLU A 1 270 ? 33.533 -5.579 -46.795 1.00 92.12 270 GLU A N 1
ATOM 2101 C CA . GLU A 1 270 ? 32.445 -5.514 -47.777 1.00 92.12 270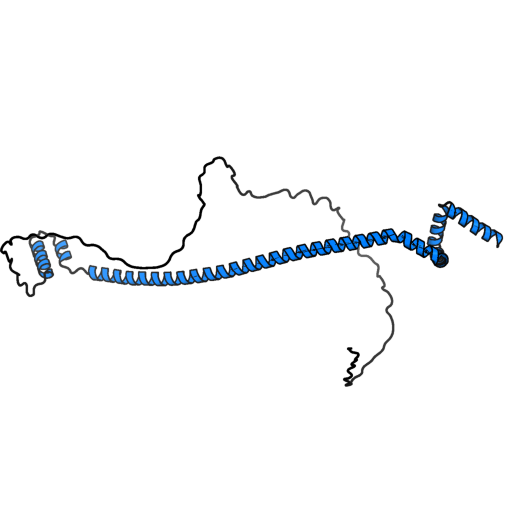 GLU A CA 1
ATOM 2102 C C . GLU A 1 270 ? 32.950 -5.428 -49.234 1.00 92.12 270 GLU A C 1
ATOM 2104 O O . GLU A 1 270 ? 33.927 -4.722 -49.505 1.00 92.12 270 GLU A O 1
ATOM 2109 N N . PRO A 1 271 ? 32.313 -6.103 -50.215 1.00 92.62 271 PRO A N 1
ATOM 2110 C CA . PRO A 1 271 ? 32.736 -6.037 -51.620 1.00 92.62 271 PRO A CA 1
ATOM 2111 C C . PRO A 1 271 ? 32.631 -4.619 -52.201 1.00 92.62 271 PRO A C 1
ATOM 2113 O O . PRO A 1 271 ? 33.568 -4.125 -52.834 1.00 92.62 271 PRO A O 1
ATOM 2116 N N . GLU A 1 272 ? 31.514 -3.942 -51.943 1.00 91.12 272 GLU A N 1
ATOM 2117 C CA . GLU A 1 272 ? 31.248 -2.545 -52.286 1.00 91.12 272 GLU A CA 1
ATOM 2118 C C . GLU A 1 272 ? 32.300 -1.611 -51.672 1.00 91.12 272 GLU A C 1
ATOM 2120 O O . GLU A 1 272 ? 32.904 -0.807 -52.393 1.00 91.12 272 GLU A O 1
ATOM 2125 N N . GLY A 1 273 ? 32.574 -1.770 -50.372 1.00 92.19 273 GLY A N 1
ATOM 2126 C CA . GLY A 1 273 ? 33.550 -0.968 -49.637 1.00 92.19 273 GLY A CA 1
ATOM 2127 C C . GLY A 1 273 ? 34.977 -1.132 -50.164 1.00 92.19 273 GLY A C 1
ATOM 2128 O O . GLY A 1 273 ? 35.647 -0.131 -50.431 1.00 92.19 273 GLY A O 1
ATOM 2129 N N . LYS A 1 274 ? 35.414 -2.369 -50.451 1.00 93.62 274 LYS A N 1
ATOM 2130 C CA . LYS A 1 274 ? 36.697 -2.647 -51.125 1.00 93.62 274 LYS A CA 1
ATOM 2131 C C . LYS A 1 274 ? 36.819 -1.901 -52.453 1.00 93.62 274 LYS A C 1
ATOM 2133 O O . LYS A 1 274 ? 37.821 -1.220 -52.669 1.00 93.62 274 LYS A O 1
ATOM 2138 N N . ARG A 1 275 ? 35.804 -1.981 -53.330 1.00 93.81 275 ARG A N 1
ATOM 2139 C CA . ARG A 1 275 ? 35.814 -1.261 -54.622 1.00 93.81 275 ARG A CA 1
ATOM 2140 C C . ARG A 1 275 ? 35.950 0.248 -54.423 1.00 93.81 275 ARG A C 1
ATOM 2142 O O . ARG A 1 275 ? 36.675 0.892 -55.180 1.00 93.81 275 ARG A O 1
ATOM 2149 N N . MET A 1 276 ? 35.276 0.810 -53.417 1.00 90.38 276 MET A N 1
ATOM 2150 C CA . MET A 1 276 ? 35.349 2.242 -53.122 1.00 90.38 276 MET A CA 1
ATOM 2151 C C . MET A 1 276 ? 36.746 2.657 -52.641 1.00 90.38 276 MET A C 1
ATOM 2153 O O . MET A 1 276 ? 37.302 3.613 -53.180 1.00 90.38 276 MET A O 1
ATOM 2157 N N . ILE A 1 277 ? 37.347 1.903 -51.711 1.00 90.38 277 ILE A N 1
ATOM 2158 C CA . ILE A 1 277 ? 38.724 2.128 -51.236 1.00 90.38 277 ILE A CA 1
ATOM 2159 C C . ILE A 1 277 ? 39.714 2.079 -52.408 1.00 90.38 277 ILE A C 1
ATOM 2161 O O . ILE A 1 277 ? 40.512 3.001 -52.573 1.00 90.38 277 ILE A O 1
ATOM 2165 N N . THR A 1 278 ? 39.638 1.053 -53.266 1.00 92.50 278 THR A N 1
ATOM 2166 C CA . THR A 1 278 ? 40.508 0.939 -54.449 1.00 92.50 278 THR A CA 1
ATOM 2167 C C . THR A 1 278 ? 40.342 2.128 -55.394 1.00 92.50 278 THR A C 1
ATOM 2169 O O . THR A 1 278 ? 41.340 2.671 -55.865 1.00 92.50 278 THR A O 1
ATOM 2172 N N . LYS A 1 279 ? 39.104 2.578 -55.645 1.00 90.00 279 LYS A N 1
ATOM 2173 C CA . LYS A 1 279 ? 38.840 3.733 -56.514 1.00 90.00 279 LYS A CA 1
ATOM 2174 C C . LYS A 1 279 ? 39.444 5.021 -55.941 1.00 90.00 279 LYS A C 1
ATOM 2176 O O . LYS A 1 279 ? 40.142 5.725 -56.668 1.00 90.00 279 LYS A O 1
ATOM 2181 N N . ILE A 1 280 ? 39.247 5.290 -54.649 1.00 86.50 280 ILE A N 1
ATOM 2182 C CA . ILE A 1 280 ? 39.826 6.454 -53.956 1.00 86.50 280 ILE A CA 1
ATOM 2183 C C . ILE A 1 280 ? 41.363 6.406 -53.998 1.00 86.50 280 ILE A C 1
ATOM 2185 O O . ILE A 1 280 ? 41.993 7.388 -54.383 1.00 86.50 280 ILE A O 1
ATOM 2189 N N . GLY A 1 281 ? 41.967 5.253 -53.688 1.00 87.75 281 GLY A N 1
ATOM 2190 C CA . GLY A 1 281 ? 43.420 5.067 -53.748 1.00 87.75 281 GLY A CA 1
ATOM 2191 C C . GLY A 1 281 ? 43.998 5.269 -55.153 1.00 87.75 281 GLY A C 1
ATOM 2192 O O . GLY A 1 281 ? 45.022 5.929 -55.306 1.00 87.75 281 GLY A O 1
ATOM 2193 N N . SER A 1 282 ? 43.313 4.769 -56.189 1.00 88.56 282 SER A N 1
ATOM 2194 C CA . SER A 1 282 ? 43.733 4.958 -57.586 1.00 88.56 282 SER A CA 1
ATOM 2195 C C . SER A 1 282 ? 43.690 6.422 -58.034 1.00 88.56 282 SER A C 1
ATOM 2197 O O . SER A 1 282 ? 44.583 6.849 -58.757 1.00 88.56 282 SER A O 1
ATOM 2199 N N . TYR A 1 283 ? 42.715 7.204 -57.557 1.00 86.19 283 TYR A N 1
ATOM 2200 C CA . TYR A 1 283 ? 42.657 8.647 -57.804 1.00 86.19 283 TYR A CA 1
ATOM 2201 C C . TYR A 1 283 ? 43.801 9.381 -57.089 1.00 86.19 283 TYR A C 1
ATOM 2203 O O . TYR A 1 283 ? 44.494 10.181 -57.707 1.00 86.19 283 TYR A O 1
ATOM 2211 N N . GLY A 1 284 ? 44.074 9.044 -55.822 1.00 82.25 284 GLY A N 1
ATOM 2212 C CA . GLY A 1 284 ? 45.216 9.598 -55.083 1.00 82.25 284 GLY A CA 1
ATOM 2213 C C . GLY A 1 284 ? 46.564 9.339 -55.768 1.00 82.25 284 GLY A C 1
ATOM 2214 O O . GLY A 1 284 ? 47.385 10.244 -55.846 1.00 82.25 284 GLY A O 1
ATOM 2215 N N . PHE A 1 285 ? 46.760 8.144 -56.336 1.00 84.19 285 PHE A N 1
ATOM 2216 C CA . PHE A 1 285 ? 47.954 7.796 -57.121 1.00 84.19 285 PHE A CA 1
ATOM 2217 C C . PHE A 1 285 ? 48.035 8.506 -58.488 1.00 84.19 285 PHE A C 1
ATOM 2219 O O . PHE A 1 285 ? 49.116 8.628 -59.049 1.00 84.19 285 PHE A O 1
ATOM 2226 N N . GLN A 1 286 ? 46.909 8.958 -59.047 1.00 80.75 286 GLN A N 1
ATOM 2227 C CA . GLN A 1 286 ? 46.864 9.702 -60.315 1.00 80.75 286 GLN A CA 1
ATOM 2228 C C . GLN A 1 286 ? 47.022 11.221 -60.140 1.00 80.75 286 GLN A C 1
ATOM 2230 O O . GLN A 1 286 ? 47.274 11.918 -61.121 1.00 80.75 286 GLN A O 1
ATOM 2235 N N . CYS A 1 287 ? 46.834 11.737 -58.923 1.00 77.50 287 CYS A N 1
ATOM 2236 C CA . CYS A 1 287 ? 46.849 13.170 -58.614 1.00 77.50 287 CYS A CA 1
ATOM 2237 C C . CYS A 1 287 ? 48.071 13.634 -57.800 1.00 77.50 287 CYS A C 1
ATOM 2239 O O . CYS A 1 287 ? 48.109 14.806 -57.420 1.00 77.50 287 CYS A O 1
ATOM 2241 N N . GLY A 1 288 ? 49.030 12.743 -57.524 1.00 60.03 288 GLY A N 1
ATOM 2242 C CA . GLY A 1 288 ? 50.303 13.026 -56.847 1.00 60.03 288 GLY A CA 1
ATOM 2243 C C . GLY A 1 288 ? 51.505 12.669 -57.711 1.00 60.03 288 GLY A C 1
ATOM 2244 O O . GLY A 1 288 ? 52.551 13.318 -57.504 1.00 60.03 288 GLY A O 1
#

Organism: NCBI:txid132261